Protein AF-A0A5S3WY75-F1 (afdb_monomer)

Organism: NCBI:txid43658

pLDDT: mean 92.16, std 7.73, range [56.94, 98.81]

Mean predicted aligned error: 4.55 Å

Secondary structure (DSSP, 8-state):
--HHHHHHHHHH-HHHHHHHHHHHHHHHHH---TTHHHHHHHHHHHHHHTT-HHHHHHHHHHHTSGGGHHHHTT-HHHHHHHHHHHHHHTT-HHHHHHHHHHHHHT--SHHHHHHHHHHHHHHHHHTT-HHHHHHHHHTS--TT--HHHHHHHHHHHHHHHHHTT-HHHHHHHHHHHHHHHHHTT-HHHHHHTHHHHHHHHHHTT-HHHHHHHGGGGGSSGGGS-HHHHHHHHHHHHHHHHTT-SS--HHHHHHHH--TTS-HHHHHHHHHHHGGGT-HHHHHHHHHHH--SPPPPTTTTTTT-TT-

Sequence (307 aa):
MPVEPLKSQAYNLPQQAIQIYLDNKESLQRQTCPDTALIYRYILMAAIRLQNWPMVEEVVQALQAERLASDVQGKELNIINNIGVAYRKAGQTDDALAHYRCALTYAETHDARALIKINIAIVHRNAGQPAVGFRLLEGIEEEYLPNVILAGLHVAKGNTALQIKRYDEAKYAYRKAREHYLAMKDDRNAQAVVPNMLVAALATNDLTAYDQLRPLSTLVPELLSDHGHHFIQWLDTFRSYSSAKKLTQAQQEKLLQTEVIGPDYLEFVALLSSRYGLNQDVIQRIVQKSRNPPLPGALAKHWCGSM

Solvent-accessible surface area (backbone atoms only — not comparable to full-atom values): 16758 Å² total; per-residue (Å²): 134,71,60,70,66,40,47,55,25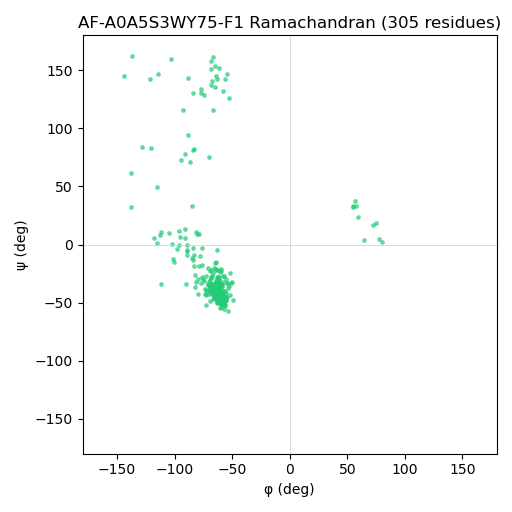,21,77,74,38,31,69,60,30,46,49,56,46,64,81,41,44,70,56,64,72,74,50,83,56,83,57,47,47,58,49,44,51,31,41,36,49,10,24,47,74,70,65,37,54,71,54,35,52,54,39,49,55,56,59,67,34,76,91,34,46,78,50,36,60,95,42,53,37,65,51,32,40,52,50,18,49,38,30,46,75,65,66,37,56,67,61,15,49,52,30,36,57,47,22,49,78,59,37,87,47,70,62,52,38,46,55,46,47,44,54,49,20,51,45,30,35,75,71,76,36,29,72,60,14,42,55,52,54,69,72,47,80,66,78,90,48,53,49,75,56,48,20,54,45,21,45,52,48,12,60,28,26,48,76,72,66,39,46,70,58,15,46,53,22,37,52,51,14,30,53,29,23,51,75,70,69,34,60,57,60,31,27,66,46,35,57,60,44,39,49,43,21,56,73,69,68,34,60,67,60,27,63,69,46,52,62,54,51,54,76,59,60,90,67,53,52,71,37,53,52,47,44,50,53,49,50,53,53,51,57,74,48,66,85,54,93,68,75,53,70,71,55,49,56,56,72,64,69,49,86,72,42,40,78,93,51,48,66,58,52,24,61,57,33,45,82,78,70,47,22,63,68,50,50,54,52,55,63,69,71,63,75,66,80,74,72,75,81,63,78,53,35,91,82,27,90,91,97

InterPro domains:
  IPR011990 Tetratricopeptide-like helical domain superfamily [G3DSA:1.25.40.10] (9-215)
  IPR011990 Tetratricopeptide-like helical domain superfamily [SSF48452] (76-186)
  IPR019734 Tetratricopeptide repeat [PS50005] (77-110)
  IPR019734 Tetratricopeptide repeat [SM00028] (77-110)
  IPR019734 Tetratricopeptide repeat [SM00028] (151-184)

Radius of gyration: 20.21 Å; Cα contacts (8 Å, |Δi|>4): 375; chains: 1; bounding box: 45×41×57 Å

Foldseek 3Di:
DDLVVLLCCLVAPLVVNLVVCVVCVVVLQPDDDLCSLVSLLSNLSSCLVVLVQVSVLVSLVSCLDPVCPVSCVLVLLSNLLSVLSSCLSLVNLVLSLLSLVLSCVSQPDLLSNLQSLLSNLVSCQSVVNLVVSLVSLVPRDPPPHQLVSLLSSLLSNLVSCVSVVVLVSNLVSLVRSLVSCVVVVNLLVNLLSLLSNLLSCLLVVNLVSNVVSLCSNCVPVVSDDQLSVVSSVLSVLLSVCSPPQEDDPVSLVVLLPCPSHDLVCLVSSLSNCVSHPCNVSSVVVSVVVSPDDRRDHPSPCSSNVVD

Nearest PDB structures (foldseek):
  3q15-assembly1_A-2  TM=6.559E-01  e=4.216E-03  Bacillus subtilis
  4wne-assembly1_A  TM=5.755E-01  e=2.533E-03  Homo sapiens
  5a7d-assembly2_E  TM=5.260E-01  e=6.446E-03  Drosophila melanogaster
  3sf4-assembly2_B  TM=4.420E-01  e=8.677E-03  Homo sapiens
  4jhr-assembly1_B  TM=5.568E-01  e=1.109E-01  Mus musculus

Structure (mmCIF, N/CA/C/O backbone):
data_AF-A0A5S3WY75-F1
#
_entry.id   AF-A0A5S3WY75-F1
#
loop_
_atom_site.group_PDB
_atom_site.id
_atom_site.type_symbol
_atom_site.label_atom_id
_atom_site.label_alt_id
_atom_site.label_comp_id
_atom_site.label_asym_id
_atom_site.label_entity_id
_atom_site.label_seq_id
_atom_site.pdbx_PDB_ins_code
_atom_site.Cartn_x
_atom_site.Cartn_y
_atom_site.Cartn_z
_atom_site.occupancy
_atom_site.B_iso_or_equiv
_atom_site.auth_seq_id
_atom_site.auth_comp_id
_atom_site.auth_asym_id
_atom_site.auth_atom_id
_atom_site.pdbx_PDB_model_num
ATOM 1 N N . MET A 1 1 ? 25.606 7.287 -13.716 1.00 68.25 1 MET A N 1
ATOM 2 C CA . MET A 1 1 ? 25.069 7.296 -12.335 1.00 68.25 1 MET A CA 1
ATOM 3 C C . MET A 1 1 ? 25.048 5.872 -11.791 1.00 68.25 1 MET A C 1
ATOM 5 O O . MET A 1 1 ? 24.673 4.993 -12.558 1.00 68.25 1 MET A O 1
ATOM 9 N N . PRO A 1 2 ? 25.436 5.614 -10.529 1.00 74.81 2 PRO A N 1
ATOM 10 C CA . PRO A 1 2 ? 25.382 4.267 -9.962 1.00 74.81 2 PRO A CA 1
ATOM 11 C C . PRO A 1 2 ? 23.935 3.864 -9.628 1.00 74.81 2 PRO A C 1
ATOM 13 O O . PRO A 1 2 ? 23.211 4.594 -8.952 1.00 74.81 2 PRO A O 1
ATOM 16 N N . VAL A 1 3 ? 23.519 2.689 -10.102 1.00 80.31 3 VAL A N 1
ATOM 17 C CA . VAL A 1 3 ? 22.133 2.192 -10.027 1.00 80.31 3 VAL A CA 1
ATOM 18 C C . VAL A 1 3 ? 21.721 1.776 -8.613 1.00 80.31 3 VAL A C 1
ATOM 20 O O . VAL A 1 3 ? 20.625 2.108 -8.166 1.00 80.31 3 VAL A O 1
ATOM 23 N N . GLU A 1 4 ? 22.588 1.066 -7.890 1.00 80.94 4 GLU A N 1
ATOM 24 C CA . GLU A 1 4 ? 22.257 0.519 -6.564 1.00 80.94 4 GLU A CA 1
ATOM 25 C C . GLU A 1 4 ? 22.014 1.595 -5.484 1.00 80.94 4 GLU A C 1
ATOM 27 O O . GLU A 1 4 ? 21.013 1.500 -4.767 1.00 80.94 4 GLU A O 1
ATOM 32 N N . PRO A 1 5 ? 22.817 2.675 -5.383 1.00 83.25 5 PRO A N 1
ATOM 33 C CA . PRO A 1 5 ? 22.491 3.793 -4.497 1.00 83.25 5 PRO A CA 1
ATOM 34 C C . PRO A 1 5 ? 21.142 4.436 -4.843 1.00 83.25 5 PRO A C 1
ATOM 36 O O . PRO A 1 5 ? 20.328 4.682 -3.950 1.00 83.25 5 PRO A O 1
ATOM 39 N N . LEU A 1 6 ? 20.866 4.626 -6.140 1.00 85.50 6 LEU A N 1
ATOM 40 C CA . LEU A 1 6 ? 19.625 5.238 -6.607 1.00 85.50 6 LEU A CA 1
ATOM 41 C C . LEU A 1 6 ? 18.400 4.379 -6.289 1.00 85.50 6 LEU A C 1
ATOM 43 O O . LEU A 1 6 ? 17.369 4.909 -5.882 1.00 85.50 6 LEU A O 1
ATOM 47 N N . LYS A 1 7 ? 18.512 3.055 -6.429 1.00 85.69 7 LYS A N 1
ATOM 48 C CA . LYS A 1 7 ? 17.478 2.103 -6.012 1.00 85.69 7 LYS A CA 1
ATOM 49 C C . LYS A 1 7 ? 17.109 2.342 -4.555 1.00 85.69 7 LYS A C 1
ATOM 51 O O . LYS A 1 7 ? 15.952 2.634 -4.269 1.00 85.69 7 LYS A O 1
ATOM 56 N N . SER A 1 8 ? 18.085 2.277 -3.645 1.00 82.44 8 SER A N 1
ATOM 57 C CA . SER A 1 8 ? 17.852 2.498 -2.211 1.00 82.44 8 SER A CA 1
ATOM 58 C C . SER A 1 8 ? 17.199 3.860 -1.943 1.00 82.44 8 SER A C 1
ATOM 60 O O . SER A 1 8 ? 16.197 3.945 -1.230 1.00 82.44 8 SER A O 1
ATOM 62 N N . GLN A 1 9 ? 17.689 4.923 -2.584 1.00 84.38 9 GLN A N 1
ATOM 63 C CA . GLN A 1 9 ? 17.120 6.265 -2.451 1.00 84.38 9 GLN A CA 1
ATOM 64 C C . GLN A 1 9 ? 15.685 6.349 -2.979 1.00 84.38 9 GLN A C 1
ATOM 66 O O . GLN A 1 9 ? 14.836 6.937 -2.322 1.00 84.38 9 GLN A O 1
ATOM 71 N N . ALA A 1 10 ? 15.347 5.707 -4.094 1.00 82.25 10 ALA A N 1
ATOM 72 C CA . ALA A 1 10 ? 13.979 5.708 -4.606 1.00 82.25 10 ALA A CA 1
ATOM 73 C C . ALA A 1 10 ? 12.974 5.053 -3.637 1.00 82.25 10 ALA A C 1
ATOM 75 O O . ALA A 1 10 ? 11.806 5.448 -3.595 1.00 82.25 10 ALA A O 1
ATOM 76 N N . TYR A 1 11 ? 13.407 4.076 -2.830 1.00 77.94 11 TYR A N 1
ATOM 77 C CA . TYR A 1 11 ? 12.569 3.470 -1.787 1.00 77.94 11 TYR A CA 1
ATOM 78 C C . TYR A 1 11 ? 12.518 4.288 -0.493 1.00 77.94 11 TYR A C 1
ATOM 80 O O . TYR A 1 11 ? 11.478 4.320 0.172 1.00 77.94 11 TYR A O 1
ATOM 88 N N . ASN A 1 12 ? 13.632 4.919 -0.121 1.00 78.44 12 ASN A N 1
ATOM 89 C CA . ASN A 1 12 ? 13.839 5.430 1.234 1.00 78.44 12 ASN A CA 1
ATOM 90 C C . ASN A 1 12 ? 13.868 6.962 1.313 1.00 78.44 12 ASN A C 1
ATOM 92 O O . ASN A 1 12 ? 13.399 7.523 2.297 1.00 78.44 12 ASN A O 1
ATOM 96 N N . LEU A 1 13 ? 14.387 7.621 0.279 1.00 85.56 13 LEU A N 1
ATOM 97 C CA . LEU A 1 13 ? 14.679 9.054 0.197 1.00 85.56 13 LEU A CA 1
ATOM 98 C C . LEU A 1 13 ? 14.252 9.603 -1.185 1.00 85.56 13 LEU A C 1
ATOM 100 O O . LEU A 1 13 ? 15.097 10.058 -1.963 1.00 85.56 13 LEU A O 1
ATOM 104 N N . PRO A 1 14 ? 12.953 9.538 -1.538 1.00 88.94 14 PRO A N 1
ATOM 105 C CA . PRO A 1 14 ? 12.492 9.804 -2.901 1.00 88.94 14 PRO A CA 1
ATOM 106 C C . PRO A 1 14 ? 12.795 11.231 -3.389 1.00 88.94 14 PRO A C 1
ATOM 108 O O . PRO A 1 14 ? 13.047 11.417 -4.576 1.00 88.94 14 PRO A O 1
ATOM 111 N N . GLN A 1 15 ? 12.856 12.229 -2.500 1.00 89.94 15 GLN A N 1
ATOM 112 C CA . GLN A 1 15 ? 13.284 13.589 -2.856 1.00 89.94 15 GLN A CA 1
ATOM 113 C C . GLN A 1 15 ? 14.734 13.618 -3.356 1.00 89.94 15 GLN A C 1
ATOM 115 O O . GLN A 1 15 ? 15.022 14.261 -4.361 1.00 89.94 15 GLN A O 1
ATOM 120 N N . GLN A 1 16 ? 15.637 12.889 -2.693 1.00 90.69 16 GLN A N 1
ATOM 121 C CA . GLN A 1 16 ? 17.043 12.821 -3.097 1.00 90.69 16 GLN A CA 1
ATOM 122 C C . GLN A 1 16 ? 17.200 12.094 -4.433 1.00 90.69 16 GLN A C 1
ATOM 124 O O . GLN A 1 16 ? 17.965 12.540 -5.281 1.00 90.69 16 GLN A O 1
ATOM 129 N N . ALA A 1 17 ? 16.440 11.015 -4.649 1.00 91.62 17 ALA A N 1
ATOM 130 C CA . ALA A 1 17 ? 16.439 10.306 -5.927 1.00 91.62 17 ALA A CA 1
ATOM 131 C C . ALA A 1 17 ? 16.015 11.224 -7.088 1.00 91.62 17 ALA A C 1
ATOM 133 O O . ALA A 1 17 ? 16.657 11.218 -8.136 1.00 91.62 17 ALA A O 1
ATOM 134 N N . ILE A 1 18 ? 14.978 12.051 -6.892 1.00 92.75 18 ILE A N 1
ATOM 135 C CA . ILE A 1 18 ? 14.560 13.040 -7.896 1.00 92.75 18 ILE A CA 1
ATOM 136 C C . ILE A 1 18 ? 15.623 14.120 -8.093 1.00 92.75 18 ILE A C 1
ATOM 138 O O . ILE A 1 18 ? 15.901 14.470 -9.236 1.00 92.75 18 ILE A O 1
ATOM 142 N N . GLN A 1 19 ? 16.242 14.630 -7.026 1.00 92.25 19 GLN A N 1
ATOM 143 C CA . GLN A 1 19 ? 17.288 15.645 -7.170 1.00 92.25 19 GLN A CA 1
ATOM 144 C C . GLN A 1 19 ? 18.459 15.123 -8.010 1.00 92.25 19 GLN A C 1
ATOM 146 O O . GLN A 1 19 ? 18.874 15.771 -8.963 1.00 92.25 19 GLN A O 1
ATOM 151 N N . ILE A 1 20 ? 18.907 13.896 -7.734 1.00 89.62 20 ILE A N 1
ATOM 152 C CA . ILE A 1 20 ? 19.961 13.236 -8.508 1.00 89.62 20 ILE A CA 1
ATOM 153 C C . ILE A 1 20 ? 19.569 13.107 -9.988 1.00 89.62 20 ILE A C 1
ATOM 155 O O . ILE A 1 20 ? 20.414 13.293 -10.864 1.00 89.62 20 ILE A O 1
ATOM 159 N N . TYR A 1 21 ? 18.305 12.796 -10.288 1.00 90.56 21 TYR A N 1
ATOM 160 C CA . TYR A 1 21 ? 17.816 12.788 -11.667 1.00 90.56 21 TYR A CA 1
ATOM 161 C C . TYR A 1 21 ? 17.921 14.163 -12.326 1.00 90.56 21 TYR A C 1
ATOM 163 O O . TYR A 1 21 ? 18.446 14.257 -13.433 1.00 90.56 21 TYR A O 1
ATOM 171 N N . LEU A 1 22 ? 17.459 15.218 -11.649 1.00 92.19 22 LEU A N 1
ATOM 172 C CA . LEU A 1 22 ? 17.497 16.585 -12.170 1.00 92.19 22 LEU A CA 1
ATOM 173 C C . LEU A 1 22 ? 18.931 17.031 -12.476 1.00 92.19 22 LEU A C 1
ATOM 175 O O . LEU A 1 22 ? 19.177 17.557 -13.560 1.00 92.19 22 LEU A O 1
ATOM 179 N N . ASP A 1 23 ? 19.877 16.722 -11.589 1.00 91.44 23 ASP A N 1
ATOM 180 C CA . ASP A 1 23 ? 21.296 17.063 -11.748 1.00 91.44 23 ASP A CA 1
ATOM 181 C C . ASP A 1 23 ? 21.951 16.360 -12.957 1.00 91.44 23 ASP A C 1
ATOM 183 O O . ASP A 1 23 ? 22.968 16.818 -13.474 1.00 91.44 23 ASP A O 1
ATOM 187 N N . ASN A 1 24 ? 21.377 15.246 -13.429 1.00 89.62 24 ASN A N 1
ATOM 188 C CA . ASN A 1 24 ? 21.930 14.414 -14.505 1.00 89.62 24 ASN A CA 1
ATOM 189 C C . ASN A 1 24 ? 21.023 14.330 -15.749 1.00 89.62 24 ASN A C 1
ATOM 191 O O . ASN A 1 24 ? 21.319 13.576 -16.684 1.00 89.62 24 ASN A O 1
ATOM 195 N N . LYS A 1 25 ? 19.922 15.091 -15.786 1.00 89.12 25 LYS A N 1
ATOM 196 C CA . LYS A 1 25 ? 18.843 14.949 -16.776 1.00 89.12 25 LYS A CA 1
ATOM 197 C C . LYS A 1 25 ? 19.333 15.074 -18.217 1.00 89.12 25 LYS A C 1
ATOM 199 O O . LYS A 1 25 ? 19.027 14.215 -19.040 1.00 89.12 25 LYS A O 1
ATOM 204 N N . GLU A 1 26 ? 20.134 16.095 -18.522 1.00 87.81 26 GLU A N 1
ATOM 205 C CA . GLU A 1 26 ? 20.652 16.305 -19.883 1.00 87.81 26 GLU A CA 1
ATOM 206 C C . GLU A 1 26 ? 21.525 15.140 -20.365 1.00 87.81 26 GLU A C 1
ATOM 208 O O . GLU A 1 26 ? 21.448 14.736 -21.525 1.00 87.81 26 GLU A O 1
ATOM 213 N N . SER A 1 27 ? 22.343 14.572 -19.473 1.00 86.56 27 SER A N 1
ATOM 214 C CA . SER A 1 27 ? 23.206 13.435 -19.801 1.00 86.56 27 SER A CA 1
ATOM 215 C C . SER A 1 27 ? 22.374 12.189 -20.113 1.00 86.56 27 SER A C 1
ATOM 217 O O . SER A 1 27 ? 22.574 11.578 -21.163 1.00 86.56 27 SER A O 1
ATOM 219 N N . LEU A 1 28 ? 21.378 11.881 -19.271 1.00 85.81 28 LEU A N 1
ATOM 220 C CA . LEU A 1 28 ? 20.447 10.762 -19.473 1.00 85.81 28 LEU A CA 1
ATOM 221 C C . LEU A 1 28 ? 19.602 10.911 -20.748 1.00 85.81 28 LEU A C 1
ATOM 223 O O . LEU A 1 28 ? 19.176 9.917 -21.339 1.00 85.81 28 LEU A O 1
ATOM 227 N N . GLN A 1 29 ? 19.349 12.145 -21.190 1.00 83.88 29 GLN A N 1
ATOM 228 C CA . GLN A 1 29 ? 18.639 12.429 -22.438 1.00 83.88 29 GLN A CA 1
ATOM 229 C C . GLN A 1 29 ? 19.511 12.243 -23.686 1.00 83.88 29 GLN A C 1
ATOM 231 O O . GLN A 1 29 ? 18.999 11.824 -24.721 1.00 83.88 29 GLN A O 1
ATOM 236 N N . ARG A 1 30 ? 20.816 12.528 -23.602 1.00 82.19 30 ARG A N 1
ATOM 237 C CA . ARG A 1 30 ? 21.737 12.462 -24.752 1.00 82.19 30 ARG A CA 1
ATOM 238 C C . ARG A 1 30 ? 22.390 11.097 -24.937 1.00 82.19 30 ARG A C 1
ATOM 240 O O . ARG A 1 30 ? 22.652 10.707 -26.068 1.00 82.19 30 ARG A O 1
ATOM 247 N N . GLN A 1 31 ? 22.678 10.389 -23.850 1.00 75.38 31 GLN A N 1
ATOM 248 C CA . GLN A 1 31 ? 23.406 9.122 -23.868 1.00 75.38 31 GLN A CA 1
ATOM 249 C C . GLN A 1 31 ? 22.554 8.025 -23.236 1.00 75.38 31 GLN A C 1
ATOM 251 O O . GLN A 1 31 ? 21.833 8.270 -22.269 1.00 75.38 31 GLN A O 1
ATOM 256 N N . THR A 1 32 ? 22.626 6.819 -23.793 1.00 75.38 32 THR A N 1
ATOM 257 C CA . THR A 1 32 ? 22.019 5.622 -23.210 1.00 75.38 32 THR A CA 1
ATOM 258 C C . THR A 1 32 ? 23.113 4.642 -22.807 1.00 75.38 32 THR A C 1
ATOM 260 O O . THR A 1 32 ? 24.178 4.552 -23.418 1.00 75.38 32 THR A O 1
ATOM 263 N N . CYS A 1 33 ? 22.846 3.926 -21.729 1.00 78.31 33 CYS A N 1
ATOM 264 C CA . CYS A 1 33 ? 23.587 2.760 -21.276 1.00 78.31 33 CYS A CA 1
ATOM 265 C C . CYS A 1 33 ? 22.575 1.689 -20.838 1.00 78.31 33 CYS A C 1
ATOM 267 O O . CYS A 1 33 ? 21.439 2.061 -20.524 1.00 78.31 33 CYS A O 1
ATOM 269 N N . PRO A 1 34 ? 22.978 0.410 -20.715 1.00 77.31 34 PRO A N 1
ATOM 270 C CA . PRO A 1 34 ? 22.069 -0.697 -20.375 1.00 77.31 34 PRO A CA 1
ATOM 271 C C . PRO A 1 34 ? 21.200 -0.476 -19.118 1.00 77.31 34 PRO A C 1
ATOM 273 O O . PRO A 1 34 ? 20.114 -1.044 -18.977 1.00 77.31 34 PRO A O 1
ATOM 276 N N . ASP A 1 35 ? 21.661 0.385 -18.209 1.00 85.38 35 ASP A N 1
ATOM 277 C CA . ASP A 1 35 ? 20.998 0.714 -16.947 1.00 85.38 35 ASP A CA 1
ATOM 278 C C . ASP A 1 35 ? 20.012 1.891 -17.036 1.00 85.38 35 ASP A C 1
ATOM 280 O O . ASP A 1 35 ? 19.310 2.196 -16.070 1.00 85.38 35 ASP A O 1
ATOM 284 N N . THR A 1 36 ? 19.929 2.578 -18.176 1.00 89.38 36 THR A N 1
ATOM 285 C CA . THR A 1 36 ? 19.194 3.850 -18.304 1.00 89.38 36 THR A CA 1
ATOM 286 C C . THR A 1 36 ? 17.696 3.669 -18.062 1.00 89.38 36 THR A C 1
ATOM 288 O O . THR A 1 36 ? 17.094 4.425 -17.296 1.00 89.38 36 THR A O 1
ATOM 291 N N . ALA A 1 37 ? 17.092 2.617 -18.620 1.00 91.38 37 ALA A N 1
ATOM 292 C CA . ALA A 1 37 ? 15.694 2.271 -18.351 1.00 91.38 37 ALA A CA 1
ATOM 293 C C . ALA A 1 37 ? 15.445 1.946 -16.864 1.00 91.38 37 ALA A C 1
ATOM 295 O O . ALA A 1 37 ? 14.392 2.271 -16.310 1.00 91.38 37 ALA A O 1
ATOM 296 N N . LEU A 1 38 ? 16.426 1.340 -16.185 1.00 91.12 38 LEU A N 1
ATOM 297 C CA . LEU A 1 38 ? 16.323 1.009 -14.766 1.00 91.12 38 LEU A CA 1
ATOM 298 C C . LEU A 1 38 ? 16.416 2.262 -13.882 1.00 91.12 38 LEU A C 1
ATOM 300 O O . LEU A 1 38 ? 15.641 2.394 -12.934 1.00 91.12 38 LEU A O 1
ATOM 304 N N . ILE A 1 39 ? 17.292 3.209 -14.234 1.00 92.25 39 ILE A N 1
ATOM 305 C CA . ILE A 1 39 ? 17.366 4.536 -13.608 1.00 92.25 39 ILE A CA 1
ATOM 306 C C . ILE A 1 39 ? 16.010 5.231 -13.719 1.00 92.25 39 ILE A C 1
ATOM 308 O O . ILE A 1 39 ? 15.421 5.567 -12.692 1.00 92.25 39 ILE A O 1
ATOM 312 N N . TYR A 1 40 ? 15.466 5.370 -14.934 1.00 94.94 40 TYR A N 1
ATOM 313 C CA . TYR A 1 40 ? 14.150 5.979 -15.139 1.00 94.94 40 TYR A CA 1
ATOM 314 C C . TYR A 1 40 ? 13.056 5.269 -14.339 1.00 94.94 40 TYR A C 1
ATOM 316 O O . TYR A 1 40 ? 12.232 5.927 -13.710 1.00 94.94 40 TYR A O 1
ATOM 324 N N . ARG A 1 41 ? 13.077 3.934 -14.252 1.00 95.06 41 ARG A N 1
ATOM 325 C CA . ARG A 1 41 ? 12.129 3.196 -13.410 1.00 95.06 41 ARG A CA 1
ATOM 326 C C . ARG A 1 41 ? 12.237 3.573 -11.925 1.00 95.06 41 ARG A C 1
ATOM 328 O O . ARG A 1 41 ? 11.204 3.690 -11.267 1.00 95.06 41 ARG A O 1
ATOM 335 N N . TYR A 1 42 ? 13.437 3.766 -11.377 1.00 94.94 42 TYR A N 1
ATOM 336 C CA . TYR A 1 42 ? 13.596 4.207 -9.985 1.00 94.94 42 TYR A CA 1
ATOM 337 C C . TYR A 1 42 ? 13.132 5.647 -9.769 1.00 94.94 42 TYR A C 1
ATOM 339 O O . TYR A 1 42 ? 12.485 5.929 -8.759 1.00 94.94 42 TYR A O 1
ATOM 347 N N . ILE A 1 43 ? 13.362 6.536 -10.736 1.00 95.94 43 ILE A N 1
ATOM 348 C CA . ILE A 1 43 ? 12.823 7.900 -10.683 1.00 95.94 43 ILE A CA 1
ATOM 349 C C . ILE A 1 43 ? 11.299 7.887 -10.760 1.00 95.94 43 ILE A C 1
ATOM 351 O O . ILE A 1 43 ? 10.654 8.579 -9.977 1.00 95.94 43 ILE A O 1
ATOM 355 N N . LEU A 1 44 ? 10.710 7.037 -11.606 1.00 96.81 44 LEU A N 1
ATOM 356 C CA . LEU A 1 44 ? 9.264 6.829 -11.665 1.00 96.81 44 LEU A CA 1
ATOM 357 C C . LEU A 1 44 ? 8.718 6.420 -10.289 1.00 96.81 44 LEU A C 1
ATOM 359 O O . LEU A 1 44 ? 7.753 7.004 -9.806 1.00 96.81 44 LEU A O 1
ATOM 363 N N . MET A 1 45 ? 9.365 5.469 -9.609 1.00 95.31 45 MET A N 1
ATOM 364 C CA . MET A 1 45 ? 8.971 5.061 -8.255 1.00 95.31 45 MET A CA 1
ATOM 365 C C . MET A 1 45 ? 9.064 6.208 -7.241 1.00 95.31 45 MET A C 1
ATOM 367 O O . MET A 1 45 ? 8.155 6.376 -6.424 1.00 95.31 45 MET A O 1
ATOM 371 N N . ALA A 1 46 ? 10.136 7.000 -7.290 1.00 94.75 46 ALA A N 1
ATOM 372 C CA . ALA A 1 46 ? 10.311 8.156 -6.418 1.00 94.75 46 ALA A CA 1
ATOM 373 C C . ALA A 1 46 ? 9.243 9.235 -6.680 1.00 94.75 46 ALA A C 1
ATOM 375 O O . ALA A 1 46 ? 8.603 9.709 -5.741 1.00 94.75 46 ALA A O 1
ATOM 376 N N . ALA A 1 47 ? 8.979 9.555 -7.950 1.00 95.25 47 ALA A N 1
ATOM 377 C CA . ALA A 1 47 ? 7.951 10.502 -8.373 1.00 95.25 47 ALA A CA 1
ATOM 378 C C . ALA A 1 47 ? 6.551 10.073 -7.914 1.00 95.25 47 ALA A C 1
ATOM 380 O O . ALA A 1 47 ? 5.815 10.883 -7.355 1.00 95.25 47 ALA A O 1
ATOM 381 N N . ILE A 1 48 ? 6.216 8.785 -8.047 1.00 93.88 48 ILE A N 1
ATOM 382 C CA . ILE A 1 48 ? 4.956 8.208 -7.557 1.00 93.88 48 ILE A CA 1
ATOM 383 C C . ILE A 1 48 ? 4.816 8.364 -6.038 1.00 93.88 48 ILE A C 1
ATOM 385 O O . ILE A 1 48 ? 3.738 8.705 -5.549 1.00 93.88 48 ILE A O 1
ATOM 389 N N . ARG A 1 49 ? 5.888 8.117 -5.272 1.00 88.62 49 ARG A N 1
ATOM 390 C CA . ARG A 1 49 ? 5.876 8.274 -3.805 1.00 88.62 49 ARG A CA 1
ATOM 391 C C . ARG A 1 49 ? 5.613 9.715 -3.384 1.00 88.62 49 ARG A C 1
ATOM 393 O O . ARG A 1 49 ? 4.906 9.924 -2.404 1.00 88.62 49 ARG A O 1
ATOM 400 N N . LEU A 1 50 ? 6.154 10.676 -4.128 1.00 88.31 50 LEU A N 1
ATOM 401 C CA . LEU A 1 50 ? 5.930 12.104 -3.899 1.00 88.31 50 LEU A CA 1
ATOM 402 C C . LEU A 1 50 ? 4.653 12.640 -4.546 1.00 88.31 50 LEU A C 1
ATOM 404 O O . LEU A 1 50 ? 4.352 13.817 -4.382 1.00 88.31 50 LEU A O 1
ATOM 408 N N . GLN A 1 51 ? 3.919 11.803 -5.283 1.00 90.19 51 GLN A N 1
ATOM 409 C CA . GLN A 1 51 ? 2.767 12.217 -6.081 1.00 90.19 51 GLN A CA 1
ATOM 410 C C . GLN A 1 51 ? 3.090 13.352 -7.069 1.00 90.19 51 GLN A C 1
ATOM 412 O O . GLN A 1 51 ? 2.259 14.213 -7.353 1.00 90.19 51 GLN A O 1
ATOM 417 N N . ASN A 1 52 ? 4.319 13.360 -7.594 1.00 91.94 52 ASN A N 1
ATOM 418 C CA . ASN A 1 52 ? 4.763 14.319 -8.596 1.00 91.94 52 ASN A CA 1
ATOM 419 C C . ASN A 1 52 ? 4.333 13.835 -9.989 1.00 91.94 52 ASN A C 1
ATOM 421 O O . ASN A 1 52 ? 5.106 13.203 -10.708 1.00 91.94 52 ASN A O 1
ATOM 425 N N . TRP A 1 53 ? 3.073 14.094 -10.341 1.00 92.88 53 TRP A N 1
ATOM 426 C CA . TRP A 1 53 ? 2.462 13.644 -11.596 1.00 92.88 53 TRP A CA 1
ATOM 427 C C . TRP A 1 53 ? 3.132 14.183 -12.866 1.00 92.88 53 TRP A C 1
ATOM 429 O O . TRP A 1 53 ? 3.360 13.374 -13.764 1.00 92.88 53 TRP A O 1
ATOM 439 N N . PRO A 1 54 ? 3.562 15.460 -12.938 1.00 93.31 54 PRO A N 1
ATOM 440 C CA . PRO A 1 54 ? 4.354 15.934 -14.074 1.00 93.31 54 PRO A CA 1
ATOM 441 C C . PRO A 1 54 ? 5.657 15.145 -14.267 1.00 93.31 54 PRO A C 1
ATOM 443 O O . PRO A 1 54 ? 6.013 14.797 -15.387 1.00 93.31 54 PRO A O 1
ATOM 446 N N . MET A 1 55 ? 6.349 14.798 -13.175 1.00 94.62 55 MET A N 1
ATOM 447 C CA . MET A 1 55 ? 7.559 13.971 -13.247 1.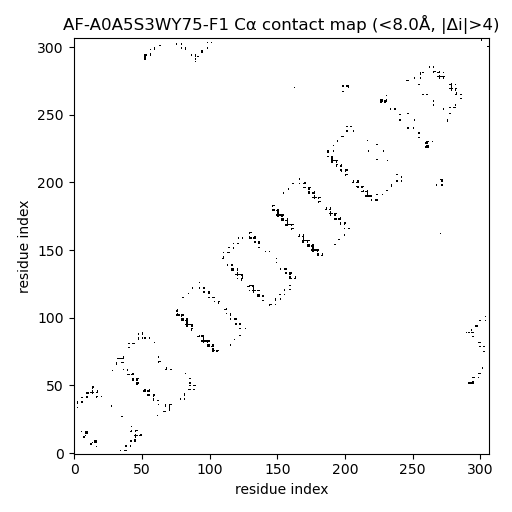00 94.62 55 MET A CA 1
ATOM 448 C C . MET A 1 55 ? 7.250 12.526 -13.658 1.00 94.62 55 MET A C 1
ATOM 450 O O . MET A 1 5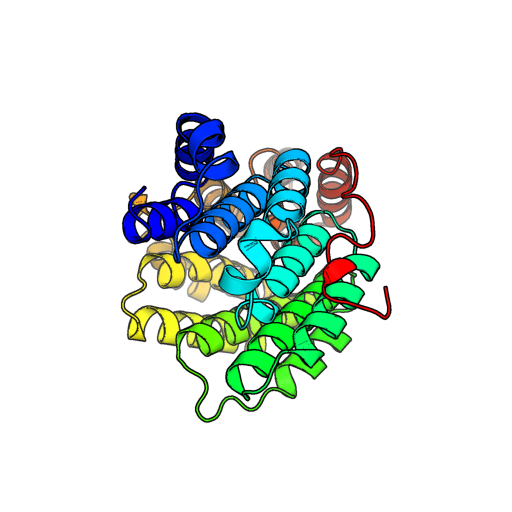5 ? 8.026 11.921 -14.392 1.00 94.62 55 MET A O 1
ATOM 454 N N . VAL A 1 56 ? 6.124 11.961 -13.205 1.00 96.50 56 VAL A N 1
ATOM 455 C CA . VAL A 1 56 ? 5.659 10.642 -13.669 1.00 96.50 56 VAL A CA 1
ATOM 456 C C . VAL A 1 56 ? 5.471 10.654 -15.184 1.00 96.50 56 VAL A C 1
ATOM 458 O O . VAL A 1 56 ? 5.999 9.774 -15.858 1.00 96.50 56 VAL A O 1
ATOM 461 N N . GLU A 1 57 ? 4.764 11.650 -15.715 1.00 95.88 57 GLU A N 1
ATOM 462 C CA . GLU A 1 57 ? 4.545 11.793 -17.154 1.00 95.88 57 GLU A CA 1
ATOM 463 C C . GLU A 1 57 ? 5.868 11.944 -17.917 1.00 95.88 57 GLU A C 1
ATOM 465 O O . GLU A 1 57 ? 6.119 11.185 -18.852 1.00 95.88 57 GLU A O 1
ATOM 470 N N . GLU A 1 58 ? 6.744 12.852 -17.478 1.00 94.94 58 GLU A N 1
ATOM 471 C CA . GLU A 1 58 ? 8.051 13.087 -18.104 1.00 94.94 58 GLU A CA 1
ATOM 472 C C . GLU A 1 58 ? 8.887 11.799 -18.186 1.00 94.94 58 GLU A C 1
ATOM 474 O O . GLU A 1 58 ? 9.442 11.461 -19.233 1.00 94.94 58 GLU A O 1
ATOM 479 N N . VAL A 1 59 ? 8.969 11.054 -17.082 1.00 95.88 59 VAL A N 1
ATOM 480 C CA . VAL A 1 59 ? 9.765 9.824 -17.008 1.00 95.88 59 VAL A CA 1
ATOM 481 C C . VAL A 1 59 ? 9.159 8.709 -17.859 1.00 95.88 59 VAL A C 1
ATOM 483 O O . VAL A 1 59 ? 9.900 7.950 -18.485 1.00 95.88 59 VAL A O 1
ATOM 486 N N . VAL A 1 60 ? 7.829 8.601 -17.916 1.00 96.94 60 VAL A N 1
ATOM 487 C CA . VAL A 1 60 ? 7.162 7.621 -18.784 1.00 96.94 60 VAL A CA 1
ATOM 488 C C . VAL A 1 60 ? 7.401 7.948 -20.256 1.00 96.94 60 VAL A C 1
ATOM 490 O O . VAL A 1 60 ? 7.740 7.044 -21.017 1.00 96.94 60 VAL A O 1
ATOM 493 N N . GLN A 1 61 ? 7.310 9.220 -20.652 1.00 95.00 61 GLN A N 1
ATOM 494 C CA . GLN A 1 61 ? 7.645 9.647 -22.013 1.00 95.00 61 GLN A CA 1
ATOM 495 C C . GLN A 1 61 ? 9.104 9.324 -22.356 1.00 95.00 61 GLN A C 1
ATOM 497 O O . GLN A 1 61 ? 9.389 8.825 -23.443 1.00 95.00 61 GLN A O 1
ATOM 502 N N . ALA A 1 62 ? 10.032 9.537 -21.416 1.00 94.25 62 ALA A N 1
ATOM 503 C CA . ALA A 1 62 ? 11.431 9.177 -21.614 1.00 94.25 62 ALA A CA 1
ATOM 504 C C . ALA A 1 62 ? 11.607 7.668 -21.849 1.00 94.25 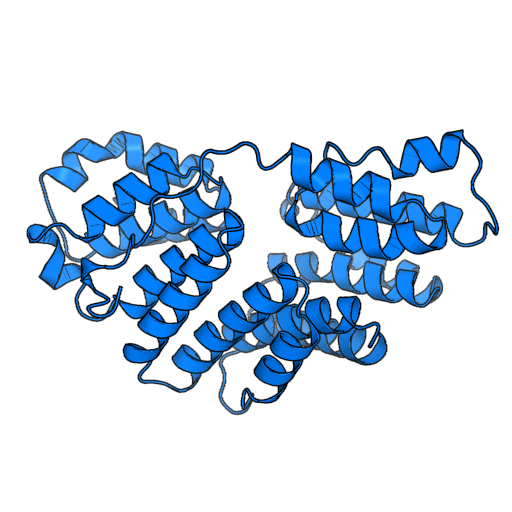62 ALA A C 1
ATOM 506 O O . ALA A 1 62 ? 12.310 7.289 -22.783 1.00 94.25 62 ALA A O 1
ATOM 507 N N . LEU A 1 63 ? 10.934 6.820 -21.060 1.00 94.94 63 LEU A N 1
ATOM 508 C CA . LEU A 1 63 ? 10.942 5.357 -21.210 1.00 94.94 63 LEU A CA 1
ATOM 509 C C . LEU A 1 63 ? 10.353 4.868 -22.545 1.00 94.94 63 LEU A C 1
ATOM 511 O O . LEU A 1 63 ? 10.662 3.757 -22.958 1.00 94.94 63 LEU A O 1
ATOM 515 N N . GLN A 1 64 ? 9.529 5.671 -23.219 1.00 94.25 64 GLN A N 1
ATOM 516 C CA . GLN A 1 64 ? 8.935 5.345 -24.523 1.00 94.25 64 GLN A CA 1
ATOM 517 C C . GLN A 1 64 ? 9.793 5.779 -25.717 1.00 94.25 64 GLN A C 1
ATOM 519 O O . GLN A 1 64 ? 9.434 5.506 -26.861 1.00 94.25 64 GLN A O 1
ATOM 524 N N . ALA A 1 65 ? 10.911 6.469 -25.482 1.00 92.62 65 ALA A N 1
ATOM 525 C CA . ALA A 1 65 ? 11.785 6.908 -26.560 1.00 92.62 65 ALA A CA 1
ATOM 526 C C . ALA A 1 65 ? 12.410 5.704 -27.284 1.00 92.62 65 ALA A C 1
ATOM 528 O O . ALA A 1 65 ? 12.955 4.808 -26.641 1.00 92.62 65 ALA A O 1
ATOM 529 N N . GLU A 1 66 ? 12.428 5.728 -28.621 1.00 91.06 66 GLU A N 1
ATOM 530 C CA . GLU A 1 66 ? 12.963 4.636 -29.458 1.00 91.06 66 GLU A CA 1
ATOM 531 C C . GLU A 1 66 ? 14.393 4.231 -29.071 1.00 91.06 66 GLU A C 1
ATOM 533 O O . GLU A 1 66 ? 14.730 3.050 -29.048 1.00 91.06 66 GLU A O 1
ATOM 538 N N . ARG A 1 67 ? 15.221 5.204 -28.668 1.00 90.44 67 ARG A N 1
ATOM 539 C CA . ARG A 1 67 ? 16.597 4.970 -28.194 1.00 90.44 67 ARG A CA 1
ATOM 540 C C . ARG A 1 67 ? 16.693 4.058 -26.962 1.00 90.44 67 ARG A C 1
ATOM 542 O O . ARG A 1 67 ? 17.764 3.521 -26.710 1.00 90.44 67 ARG A O 1
ATOM 549 N N . LEU A 1 68 ? 15.615 3.920 -26.183 1.00 91.62 68 LEU A N 1
ATOM 550 C CA . LEU A 1 68 ? 15.527 3.043 -25.011 1.00 91.62 68 LEU A CA 1
ATOM 551 C C . LEU A 1 68 ? 14.763 1.746 -25.289 1.00 91.62 68 LEU A C 1
ATOM 553 O O . LEU A 1 68 ? 14.637 0.935 -24.376 1.00 91.62 68 LEU A O 1
ATOM 557 N N . ALA A 1 69 ? 14.275 1.509 -26.511 1.00 91.31 69 ALA A N 1
ATOM 558 C CA . ALA A 1 69 ? 13.460 0.332 -26.816 1.00 91.31 69 ALA A CA 1
ATOM 559 C C . ALA A 1 69 ? 14.175 -0.979 -26.440 1.00 91.31 69 ALA A C 1
ATOM 561 O O . ALA A 1 69 ? 13.597 -1.827 -25.764 1.00 91.31 69 ALA A O 1
ATOM 562 N N . SER A 1 70 ? 15.464 -1.101 -26.780 1.00 90.81 70 SER A N 1
ATOM 563 C CA . SER A 1 70 ? 16.274 -2.270 -26.407 1.00 90.81 70 SER A CA 1
ATOM 564 C C . SER A 1 70 ? 16.510 -2.380 -24.897 1.00 90.81 70 SER A C 1
ATOM 566 O O . SER A 1 70 ? 16.588 -3.489 -24.378 1.00 90.81 70 SER A O 1
ATOM 568 N N . ASP A 1 71 ? 16.632 -1.257 -24.184 1.00 90.38 71 ASP A N 1
ATOM 569 C CA . ASP A 1 71 ? 16.852 -1.260 -22.732 1.00 90.38 71 ASP A CA 1
ATOM 570 C C . ASP A 1 71 ? 15.562 -1.591 -21.967 1.00 90.38 71 ASP A C 1
ATOM 572 O O . ASP A 1 71 ? 15.610 -2.121 -20.854 1.00 90.38 71 ASP A O 1
ATOM 576 N N . VAL A 1 72 ? 14.405 -1.263 -22.542 1.00 93.19 72 VAL A N 1
ATOM 577 C CA . VAL A 1 72 ? 13.074 -1.522 -21.981 1.00 93.19 72 VAL A CA 1
ATOM 578 C C . VAL A 1 72 ? 12.598 -2.943 -22.263 1.00 93.19 72 VAL A C 1
ATOM 580 O O . VAL A 1 72 ? 11.829 -3.469 -21.460 1.00 93.19 72 VAL A O 1
ATOM 583 N N . GLN A 1 73 ? 13.076 -3.574 -23.337 1.00 91.69 73 GLN A N 1
ATOM 584 C CA . GLN A 1 73 ? 12.704 -4.939 -23.693 1.00 91.69 73 GLN A CA 1
ATOM 585 C C . GLN A 1 73 ? 12.918 -5.910 -22.518 1.00 91.69 73 GLN A C 1
ATOM 587 O O . GLN A 1 73 ? 13.998 -5.976 -21.923 1.00 91.69 73 GLN A O 1
ATOM 592 N N . GLY A 1 74 ? 11.869 -6.649 -22.154 1.00 91.38 74 GLY A N 1
ATOM 593 C CA . GLY A 1 74 ? 11.846 -7.559 -21.003 1.00 91.38 74 GLY A CA 1
ATOM 594 C C . GLY A 1 74 ? 11.618 -6.876 -19.644 1.00 91.38 74 GLY A C 1
ATOM 595 O O . GLY A 1 74 ? 11.625 -7.540 -18.606 1.00 91.38 74 GLY A O 1
ATOM 596 N N . LYS A 1 75 ? 11.425 -5.551 -19.605 1.00 93.44 75 LYS A N 1
ATOM 597 C CA . LYS A 1 75 ? 11.149 -4.756 -18.390 1.00 93.44 75 LYS A CA 1
ATOM 598 C C . LYS A 1 75 ? 9.753 -4.119 -18.399 1.00 93.44 75 LYS A C 1
ATOM 600 O O . LYS A 1 75 ? 9.394 -3.441 -17.432 1.00 93.44 75 LYS A O 1
ATOM 605 N N . GLU A 1 76 ? 8.954 -4.363 -19.434 1.00 95.69 76 GLU A N 1
ATOM 606 C CA . GLU A 1 76 ? 7.637 -3.766 -19.676 1.00 95.69 76 GLU A CA 1
ATOM 607 C C . GLU A 1 76 ? 6.691 -4.015 -18.504 1.00 95.69 76 GLU A C 1
ATOM 609 O O . GLU A 1 76 ? 6.129 -3.061 -17.967 1.00 95.69 76 GLU A O 1
ATOM 614 N N . LEU A 1 77 ? 6.598 -5.262 -18.020 1.00 96.94 77 LEU A N 1
ATOM 615 C CA . LEU A 1 77 ? 5.768 -5.616 -16.861 1.00 96.94 77 LEU A CA 1
ATOM 616 C C . LEU A 1 77 ? 6.011 -4.674 -15.679 1.00 96.94 77 LEU A C 1
ATOM 618 O O . LEU A 1 77 ? 5.078 -4.159 -15.067 1.00 96.94 77 LEU A O 1
ATOM 622 N N . ASN A 1 78 ? 7.282 -4.432 -15.365 1.00 95.38 78 ASN A N 1
ATOM 623 C CA . ASN A 1 78 ? 7.688 -3.637 -14.217 1.00 95.38 78 ASN A CA 1
ATOM 624 C C . ASN A 1 78 ? 7.387 -2.144 -14.399 1.00 95.38 78 ASN A C 1
ATOM 626 O O . ASN A 1 78 ? 7.069 -1.463 -13.420 1.00 95.38 78 ASN A O 1
ATOM 630 N N . ILE A 1 79 ? 7.503 -1.636 -15.627 1.00 96.94 79 ILE A N 1
ATOM 631 C CA . ILE A 1 79 ? 7.206 -0.242 -15.970 1.00 96.94 79 ILE A CA 1
ATOM 632 C C . ILE A 1 79 ? 5.692 -0.017 -15.954 1.00 96.94 79 ILE A C 1
ATOM 634 O O . ILE A 1 79 ? 5.218 0.860 -15.233 1.00 96.94 79 ILE A O 1
ATOM 638 N N . ILE A 1 80 ? 4.926 -0.855 -16.657 1.00 98.00 80 ILE A N 1
ATOM 639 C CA . ILE A 1 80 ? 3.463 -0.763 -16.742 1.00 98.00 80 ILE A CA 1
ATOM 640 C C . ILE A 1 80 ? 2.834 -0.935 -15.354 1.00 98.00 80 ILE A C 1
ATOM 642 O O . ILE A 1 80 ? 1.934 -0.182 -14.983 1.00 98.00 80 ILE A O 1
ATOM 646 N N . ASN A 1 81 ? 3.351 -1.857 -14.534 1.00 97.88 81 ASN A N 1
ATOM 647 C CA . ASN A 1 81 ? 2.926 -2.001 -13.144 1.00 97.88 81 ASN A CA 1
ATOM 648 C C . ASN A 1 81 ? 3.150 -0.712 -12.334 1.00 97.88 81 ASN A C 1
ATOM 650 O O . ASN A 1 81 ? 2.253 -0.285 -11.610 1.00 97.88 81 ASN A O 1
ATOM 654 N N . ASN A 1 82 ? 4.310 -0.059 -12.468 1.00 97.75 82 ASN A N 1
ATOM 655 C CA . ASN A 1 82 ? 4.570 1.212 -11.787 1.00 97.75 82 ASN A CA 1
ATOM 656 C C . ASN A 1 82 ? 3.629 2.326 -12.281 1.00 97.75 82 ASN A C 1
ATOM 658 O O . ASN A 1 82 ? 3.135 3.102 -11.466 1.00 97.75 82 ASN A O 1
ATOM 662 N N . ILE A 1 83 ? 3.311 2.371 -13.578 1.00 98.00 83 ILE A N 1
ATOM 663 C CA . ILE A 1 83 ? 2.310 3.299 -14.128 1.00 98.00 83 ILE A CA 1
ATOM 664 C C . ILE A 1 83 ? 0.927 3.031 -13.510 1.00 98.00 83 ILE A C 1
ATOM 666 O O . ILE A 1 83 ? 0.266 3.960 -13.049 1.00 98.00 83 ILE A O 1
ATOM 670 N N . GLY A 1 84 ? 0.516 1.765 -13.387 1.00 97.81 84 GLY A N 1
ATOM 671 C CA . GLY A 1 84 ? -0.714 1.391 -12.681 1.00 97.81 84 GLY A CA 1
ATOM 672 C C . GLY A 1 84 ? -0.725 1.841 -11.212 1.00 97.81 84 GLY A C 1
ATOM 673 O O . GLY A 1 84 ? -1.764 2.253 -10.688 1.00 97.81 84 GLY A O 1
ATOM 674 N N . VAL A 1 85 ? 0.429 1.825 -10.533 1.00 97.00 85 VAL A N 1
ATOM 675 C CA . VAL A 1 85 ? 0.558 2.361 -9.165 1.00 97.00 85 VAL A CA 1
ATOM 676 C C . VAL A 1 85 ? 0.374 3.879 -9.150 1.00 97.00 85 VAL A C 1
ATOM 678 O O . VAL A 1 85 ? -0.260 4.386 -8.220 1.00 97.00 85 VAL A O 1
ATOM 681 N N . ALA A 1 86 ? 0.886 4.590 -10.159 1.00 96.44 86 ALA A N 1
ATOM 682 C CA . ALA A 1 86 ? 0.711 6.033 -10.298 1.00 96.44 86 ALA A CA 1
ATOM 683 C C . ALA A 1 86 ? -0.776 6.402 -10.396 1.00 96.44 86 ALA A C 1
ATOM 685 O O . ALA A 1 86 ? -1.269 7.140 -9.544 1.00 96.44 86 ALA A O 1
ATOM 686 N N . TYR A 1 87 ? -1.517 5.795 -11.331 1.00 96.12 87 TYR A N 1
ATOM 687 C CA . TYR A 1 87 ? -2.962 6.020 -11.468 1.00 96.12 87 TYR A CA 1
ATOM 688 C C . TYR A 1 87 ? -3.739 5.650 -10.206 1.00 96.12 87 TYR A C 1
ATOM 690 O O . TYR A 1 87 ? -4.600 6.409 -9.764 1.00 96.12 87 TYR A O 1
ATOM 698 N N . ARG A 1 88 ? -3.388 4.530 -9.556 1.00 94.56 88 ARG A N 1
ATOM 699 C CA . ARG A 1 88 ? -4.004 4.137 -8.281 1.00 94.56 88 ARG A CA 1
ATOM 700 C C . ARG A 1 88 ? -3.824 5.217 -7.213 1.00 94.56 88 ARG A C 1
ATOM 702 O O . ARG A 1 88 ? -4.771 5.502 -6.486 1.00 94.56 88 ARG A O 1
ATOM 709 N N . LYS A 1 89 ? -2.620 5.787 -7.077 1.00 91.19 89 LYS A N 1
ATOM 710 C CA . LYS A 1 89 ? -2.352 6.858 -6.101 1.00 91.19 89 LYS A CA 1
ATOM 711 C C . LYS A 1 89 ? -2.972 8.198 -6.508 1.00 91.19 89 LYS A C 1
ATOM 713 O O . LYS A 1 89 ? -3.326 8.963 -5.621 1.00 91.19 89 LYS A O 1
ATOM 718 N N . ALA A 1 90 ? -3.160 8.443 -7.802 1.00 91.00 90 ALA A N 1
ATOM 719 C CA . ALA A 1 90 ? -3.907 9.587 -8.320 1.00 91.00 90 ALA A CA 1
ATOM 720 C C . ALA A 1 90 ? -5.440 9.433 -8.189 1.00 91.00 90 ALA A C 1
ATOM 722 O O . ALA A 1 90 ? -6.176 10.348 -8.542 1.00 91.00 90 ALA A O 1
ATOM 723 N N . GLY A 1 91 ? -5.940 8.289 -7.700 1.00 89.56 91 GLY A N 1
ATOM 724 C CA . GLY A 1 91 ? -7.378 8.016 -7.571 1.00 89.56 91 GLY A CA 1
ATOM 725 C C . GLY A 1 91 ? -8.075 7.635 -8.886 1.00 89.56 91 GLY A C 1
ATOM 726 O O . GLY A 1 91 ? -9.287 7.421 -8.902 1.00 89.56 91 GLY A O 1
ATOM 727 N N . GLN A 1 92 ? -7.325 7.495 -9.980 1.00 93.38 92 GLN A N 1
ATOM 728 C CA . GLN A 1 92 ? -7.831 7.128 -11.304 1.00 93.38 92 GLN A CA 1
ATOM 729 C C . GLN A 1 92 ? -7.987 5.609 -11.413 1.00 93.38 92 GLN A C 1
ATOM 731 O O . GLN A 1 92 ? -7.109 4.888 -11.889 1.00 93.38 92 GLN A O 1
ATOM 736 N N . THR A 1 93 ? -9.113 5.119 -10.898 1.00 94.56 93 THR A N 1
ATOM 737 C CA . THR A 1 93 ? -9.395 3.684 -10.735 1.00 94.56 93 THR A CA 1
ATOM 738 C C . THR A 1 93 ? -9.404 2.929 -12.065 1.00 94.56 93 THR A C 1
ATOM 740 O O . THR A 1 93 ? -8.734 1.901 -12.179 1.00 94.56 93 THR A O 1
ATOM 743 N N . ASP A 1 94 ? -10.123 3.433 -13.069 1.00 95.38 94 ASP A N 1
ATOM 744 C CA . ASP A 1 94 ? -10.276 2.738 -14.353 1.00 95.38 94 ASP A CA 1
ATOM 745 C C . ASP A 1 94 ? -8.957 2.677 -15.126 1.00 95.38 94 ASP A C 1
ATOM 747 O O . ASP A 1 94 ? -8.575 1.607 -15.606 1.00 95.38 94 ASP A O 1
ATOM 751 N N . ASP A 1 95 ? -8.206 3.783 -15.146 1.00 96.12 95 ASP A N 1
ATOM 752 C CA . ASP A 1 95 ? -6.860 3.815 -15.716 1.00 96.12 95 ASP A CA 1
ATOM 753 C C . ASP A 1 95 ? -5.946 2.811 -15.003 1.00 96.12 95 ASP A C 1
ATOM 755 O O . ASP A 1 95 ? -5.282 2.007 -15.658 1.00 96.12 95 ASP A O 1
ATOM 759 N N . ALA A 1 96 ? -5.939 2.780 -13.665 1.00 97.31 96 ALA A N 1
ATOM 760 C CA . ALA A 1 96 ? -5.122 1.828 -12.915 1.00 97.31 96 ALA A CA 1
ATOM 761 C C . ALA A 1 96 ? -5.448 0.373 -13.292 1.00 97.31 96 ALA A C 1
ATOM 763 O O . ALA A 1 96 ? -4.537 -0.419 -13.547 1.00 97.31 96 ALA A O 1
ATOM 764 N N . LEU A 1 97 ? -6.736 0.018 -13.371 1.00 97.38 97 LEU A N 1
ATOM 765 C CA . LEU A 1 97 ? -7.173 -1.325 -13.763 1.00 97.38 97 LEU A CA 1
ATOM 766 C C . LEU A 1 97 ? -6.783 -1.664 -15.202 1.00 97.38 97 LEU A C 1
ATOM 768 O O . LEU A 1 97 ? -6.320 -2.780 -15.442 1.00 97.38 97 LEU A O 1
ATOM 772 N N . ALA A 1 98 ? -6.930 -0.732 -16.146 1.00 96.44 98 ALA A N 1
ATOM 773 C CA . ALA A 1 98 ? -6.493 -0.938 -17.523 1.00 96.44 98 ALA A CA 1
ATOM 774 C C . ALA A 1 98 ? -4.991 -1.254 -17.571 1.00 96.44 98 ALA A C 1
ATOM 776 O O . ALA A 1 98 ? -4.578 -2.239 -18.187 1.00 96.44 98 ALA A O 1
ATOM 777 N N . HIS A 1 99 ? -4.173 -0.469 -16.864 1.00 97.50 99 HIS A N 1
ATOM 778 C CA . HIS A 1 99 ? -2.720 -0.636 -16.838 1.00 97.50 99 HIS A CA 1
ATOM 779 C C . HIS A 1 99 ? -2.305 -1.964 -16.208 1.00 97.50 99 HIS A C 1
ATOM 781 O O . HIS A 1 99 ? -1.473 -2.671 -16.770 1.00 97.50 99 HIS A O 1
ATOM 787 N N . TYR A 1 100 ? -2.931 -2.381 -15.107 1.00 98.00 100 TYR A N 1
ATOM 788 C CA . TYR A 1 100 ? -2.649 -3.699 -14.538 1.00 98.00 100 TYR A CA 1
ATOM 789 C C . TYR A 1 100 ? -3.124 -4.858 -15.425 1.00 98.00 100 TYR A C 1
ATOM 791 O O . TYR A 1 100 ? -2.448 -5.883 -15.481 1.00 98.00 100 TYR A O 1
ATOM 799 N N . ARG A 1 101 ? -4.238 -4.714 -16.157 1.00 96.88 101 ARG A N 1
ATOM 800 C CA . ARG A 1 101 ? -4.666 -5.719 -17.149 1.00 96.88 101 ARG A CA 1
ATOM 801 C C . ARG A 1 101 ? -3.644 -5.871 -18.269 1.00 96.88 101 ARG A C 1
ATOM 803 O O . ARG A 1 101 ? -3.346 -6.995 -18.649 1.00 96.88 101 ARG A O 1
ATOM 810 N N . CYS A 1 102 ? -3.069 -4.768 -18.738 1.00 97.00 102 CYS A N 1
ATOM 811 C CA . CYS A 1 102 ? -1.957 -4.819 -19.677 1.00 97.00 102 CYS A CA 1
ATOM 812 C C . CYS A 1 102 ? -0.700 -5.432 -19.038 1.00 97.00 102 CYS A C 1
ATOM 814 O O . CYS A 1 102 ? -0.106 -6.335 -19.606 1.00 97.00 102 CYS A O 1
ATOM 816 N N . ALA A 1 103 ? -0.323 -5.054 -17.813 1.00 97.38 103 ALA A N 1
ATOM 817 C CA . ALA A 1 103 ? 0.832 -5.659 -17.138 1.00 97.38 103 ALA A CA 1
ATOM 818 C C . ALA A 1 103 ? 0.700 -7.189 -16.984 1.00 97.38 103 ALA A C 1
ATOM 820 O O . ALA A 1 103 ? 1.701 -7.899 -17.064 1.00 97.38 103 ALA A O 1
ATOM 821 N N . LEU A 1 104 ? -0.523 -7.711 -16.811 1.00 97.12 104 LEU A N 1
ATOM 822 C CA . LEU A 1 104 ? -0.784 -9.155 -16.787 1.00 97.12 104 LEU A CA 1
ATOM 823 C C . LEU A 1 104 ? -0.439 -9.860 -18.106 1.00 97.12 104 LEU A C 1
ATOM 825 O O . LEU A 1 104 ? -0.073 -11.032 -18.052 1.00 97.12 104 LEU A O 1
ATOM 829 N N . THR A 1 105 ? -0.512 -9.193 -19.264 1.00 96.44 105 THR A N 1
ATOM 830 C CA . THR A 1 105 ? -0.137 -9.811 -20.552 1.00 96.44 105 THR A CA 1
ATOM 831 C C . THR A 1 105 ? 1.368 -10.031 -20.674 1.00 96.44 105 THR A C 1
ATOM 833 O O . THR A 1 105 ? 1.791 -10.884 -21.443 1.00 96.44 105 THR A O 1
ATOM 836 N N . TYR A 1 106 ? 2.164 -9.306 -19.883 1.00 97.00 106 TYR A N 1
ATOM 837 C CA . TYR A 1 106 ? 3.617 -9.465 -19.770 1.00 97.00 106 TYR A CA 1
ATOM 838 C C . TYR A 1 106 ? 4.032 -10.355 -18.582 1.00 97.00 106 TYR A C 1
ATOM 840 O O . TYR A 1 106 ? 5.219 -10.550 -18.331 1.00 97.00 106 TYR A O 1
ATOM 848 N N . ALA A 1 107 ? 3.075 -10.869 -17.801 1.00 96.81 107 ALA A N 1
ATOM 849 C CA . ALA A 1 107 ? 3.354 -11.672 -16.615 1.00 96.81 107 ALA A CA 1
ATOM 850 C C . ALA A 1 107 ? 3.487 -13.155 -16.981 1.00 96.81 107 ALA A C 1
ATOM 852 O O . ALA A 1 107 ? 2.499 -13.897 -17.048 1.00 96.81 107 ALA A O 1
ATOM 853 N N . GLU A 1 108 ? 4.723 -13.591 -17.212 1.00 96.19 108 GLU A N 1
ATOM 854 C CA . GLU A 1 108 ? 5.034 -14.962 -17.635 1.00 96.19 108 GLU A CA 1
ATOM 855 C C . GLU A 1 108 ? 5.059 -15.957 -16.467 1.00 96.19 108 GLU A C 1
ATOM 857 O O . GLU A 1 108 ? 4.652 -17.111 -16.618 1.00 96.19 108 GLU A O 1
ATOM 862 N N . THR A 1 109 ? 5.461 -15.498 -15.284 1.00 96.44 109 THR A N 1
ATOM 863 C CA . THR A 1 109 ? 5.664 -16.325 -14.093 1.00 96.44 109 THR A CA 1
ATOM 864 C C . THR A 1 109 ? 4.525 -16.183 -13.076 1.00 96.44 109 THR A C 1
ATOM 866 O O . THR A 1 109 ? 3.757 -15.214 -13.080 1.00 96.44 109 THR A O 1
ATOM 869 N N . HIS A 1 110 ? 4.394 -17.171 -12.184 1.00 96.06 110 HIS A N 1
ATOM 870 C CA . HIS A 1 110 ? 3.376 -17.166 -11.123 1.00 96.06 110 HIS A CA 1
ATOM 871 C C . HIS A 1 110 ? 3.532 -15.978 -10.167 1.00 96.06 110 HIS A C 1
ATOM 873 O O . HIS A 1 110 ? 2.568 -15.271 -9.878 1.00 96.06 110 HIS A O 1
ATOM 879 N N . ASP A 1 111 ? 4.761 -15.704 -9.743 1.00 96.88 111 ASP A N 1
ATOM 880 C CA . ASP A 1 111 ? 5.103 -14.602 -8.847 1.00 96.88 111 ASP A CA 1
ATOM 881 C C . ASP A 1 111 ? 4.808 -13.227 -9.474 1.00 96.88 111 ASP A C 1
ATOM 883 O O . ASP A 1 111 ? 4.208 -12.364 -8.826 1.00 96.88 111 ASP A O 1
ATOM 887 N N . ALA A 1 112 ? 5.103 -13.045 -10.765 1.00 97.00 112 ALA A N 1
ATOM 888 C CA . ALA A 1 112 ? 4.741 -11.840 -11.505 1.00 97.00 112 ALA A CA 1
ATOM 889 C C . ALA A 1 112 ? 3.216 -11.651 -11.567 1.00 97.00 112 ALA A C 1
ATOM 891 O O . ALA A 1 112 ? 2.711 -10.563 -11.282 1.00 97.00 112 ALA A O 1
ATOM 892 N N . ARG A 1 113 ? 2.453 -12.713 -11.862 1.00 97.56 113 ARG A N 1
ATOM 893 C CA . ARG A 1 113 ? 0.978 -12.659 -11.868 1.00 97.56 113 ARG A CA 1
ATOM 894 C C . ARG A 1 113 ? 0.415 -12.346 -10.485 1.00 97.56 113 ARG A C 1
ATOM 896 O O . ARG A 1 113 ? -0.507 -11.536 -10.383 1.00 97.56 113 ARG A O 1
ATOM 903 N N . ALA A 1 114 ? 0.959 -12.955 -9.433 1.00 98.19 114 ALA A N 1
ATOM 904 C CA . ALA A 1 114 ? 0.563 -12.693 -8.053 1.00 98.19 114 ALA A CA 1
ATOM 905 C C . ALA A 1 114 ? 0.771 -11.215 -7.689 1.00 98.19 114 ALA A C 1
ATOM 907 O O . ALA A 1 114 ? -0.156 -10.578 -7.185 1.00 98.19 114 ALA A O 1
ATOM 908 N N . LEU A 1 115 ? 1.930 -10.637 -8.028 1.00 97.94 115 LEU A N 1
ATOM 909 C CA . LEU A 1 115 ? 2.221 -9.219 -7.796 1.00 97.94 115 LEU A CA 1
ATOM 910 C C . LEU A 1 115 ? 1.174 -8.301 -8.450 1.00 97.94 115 LEU A C 1
ATOM 912 O O . LEU A 1 115 ? 0.655 -7.393 -7.795 1.00 97.94 115 LEU A O 1
ATOM 916 N N . ILE A 1 116 ? 0.825 -8.543 -9.719 1.00 98.38 116 ILE A N 1
ATOM 917 C CA . ILE A 1 116 ? -0.170 -7.712 -10.410 1.00 98.38 116 ILE A CA 1
ATOM 918 C C . ILE A 1 116 ? -1.575 -7.909 -9.819 1.00 98.38 116 ILE A C 1
ATOM 920 O O . ILE A 1 116 ? -2.288 -6.928 -9.593 1.00 98.38 116 ILE A O 1
ATOM 924 N N . LYS A 1 117 ? -1.972 -9.148 -9.490 1.00 98.50 117 LYS A N 1
ATOM 925 C CA . LYS A 1 117 ? -3.262 -9.437 -8.834 1.00 98.50 117 LYS A CA 1
ATOM 926 C C . LYS A 1 117 ? -3.395 -8.732 -7.481 1.00 98.50 117 LYS A C 1
ATOM 928 O O . LYS A 1 117 ? -4.457 -8.179 -7.195 1.00 98.50 117 LYS A O 1
ATOM 933 N N . ILE A 1 118 ? -2.328 -8.684 -6.678 1.00 98.69 118 ILE A N 1
ATOM 934 C CA . ILE A 1 118 ? -2.300 -7.927 -5.415 1.00 98.69 118 ILE A CA 1
ATOM 935 C C . ILE A 1 118 ? -2.603 -6.451 -5.678 1.00 98.69 118 ILE A C 1
ATOM 937 O O . ILE A 1 118 ? -3.443 -5.854 -5.004 1.00 98.69 118 ILE A O 1
ATOM 941 N N . ASN A 1 119 ? -1.965 -5.856 -6.685 1.00 98.50 119 ASN A N 1
ATOM 942 C CA . ASN A 1 119 ? -2.188 -4.454 -7.012 1.00 98.50 119 ASN A CA 1
ATOM 943 C C . ASN A 1 119 ? -3.615 -4.171 -7.505 1.00 98.50 119 ASN A C 1
ATOM 945 O O . ASN A 1 119 ? -4.205 -3.183 -7.063 1.00 98.50 119 ASN A O 1
ATOM 949 N N . ILE A 1 120 ? -4.199 -5.052 -8.324 1.00 98.62 120 ILE A N 1
ATOM 950 C CA . ILE A 1 120 ? -5.611 -4.975 -8.741 1.00 98.62 120 ILE A CA 1
ATOM 951 C C . ILE A 1 120 ? -6.544 -5.054 -7.526 1.00 98.62 120 ILE A C 1
ATOM 953 O O . ILE A 1 120 ? -7.483 -4.266 -7.411 1.00 98.62 120 ILE A O 1
ATOM 957 N N . ALA A 1 121 ? -6.274 -5.956 -6.581 1.00 98.56 121 ALA A N 1
ATOM 958 C CA . ALA A 1 121 ? -7.077 -6.073 -5.370 1.00 98.56 121 ALA A CA 1
ATOM 959 C C . ALA A 1 121 ? -7.043 -4.796 -4.518 1.00 98.56 121 ALA A C 1
ATOM 961 O O . ALA A 1 121 ? -8.079 -4.371 -4.005 1.00 98.56 121 ALA A O 1
ATOM 962 N N . ILE A 1 122 ? -5.877 -4.146 -4.413 1.00 97.88 122 ILE A N 1
ATOM 963 C CA . ILE A 1 122 ? -5.748 -2.852 -3.729 1.00 97.88 122 ILE A CA 1
ATOM 964 C C . ILE A 1 122 ? -6.555 -1.770 -4.461 1.00 97.88 122 ILE A C 1
ATOM 966 O O . ILE A 1 122 ? -7.178 -0.944 -3.800 1.00 97.88 122 ILE A O 1
ATOM 970 N N . VAL A 1 123 ? -6.595 -1.772 -5.800 1.00 97.56 123 VAL A N 1
ATOM 971 C CA . VAL A 1 123 ? -7.444 -0.833 -6.557 1.00 97.56 123 VAL A CA 1
ATOM 972 C C . VAL A 1 123 ? -8.921 -1.039 -6.219 1.00 97.56 123 VAL A C 1
ATOM 974 O O . VAL A 1 123 ? -9.587 -0.072 -5.863 1.00 97.56 123 VAL A O 1
ATOM 977 N N . HIS A 1 124 ? -9.419 -2.280 -6.230 1.00 97.69 124 HIS A N 1
ATOM 978 C CA . HIS A 1 124 ? -10.803 -2.560 -5.826 1.00 97.69 124 HIS A CA 1
ATOM 979 C C . HIS A 1 124 ? -11.085 -2.130 -4.383 1.00 97.69 124 HIS A C 1
ATOM 981 O O . HIS A 1 124 ? -12.139 -1.558 -4.118 1.00 97.69 124 HIS A O 1
ATOM 987 N N . ARG A 1 125 ? -10.145 -2.346 -3.454 1.00 95.38 125 ARG A N 1
ATOM 988 C CA . ARG A 1 125 ? -10.263 -1.857 -2.072 1.00 95.38 125 ARG A CA 1
ATOM 989 C C . ARG A 1 125 ? -10.413 -0.333 -2.027 1.00 95.38 125 ARG A C 1
ATOM 991 O O . ARG A 1 125 ? -11.359 0.170 -1.429 1.00 95.38 125 ARG A O 1
ATOM 998 N N . ASN A 1 126 ? -9.516 0.394 -2.691 1.00 92.12 126 ASN A N 1
ATOM 999 C CA . ASN A 1 126 ? -9.533 1.858 -2.726 1.00 92.12 126 ASN A CA 1
ATOM 1000 C C . ASN A 1 126 ? -10.794 2.413 -3.416 1.00 92.12 126 ASN A C 1
ATOM 1002 O O . ASN A 1 126 ? -11.276 3.475 -3.039 1.00 92.12 126 ASN A O 1
ATOM 1006 N N . ALA A 1 127 ? -11.352 1.675 -4.378 1.00 92.25 127 ALA A N 1
ATOM 1007 C CA . ALA A 1 127 ? -12.590 2.009 -5.080 1.00 92.25 127 ALA A CA 1
ATOM 1008 C C . ALA A 1 127 ? -13.873 1.633 -4.305 1.00 92.25 127 ALA A C 1
ATOM 1010 O O . ALA A 1 127 ? -14.962 1.636 -4.876 1.00 92.25 127 ALA A O 1
ATOM 1011 N N . GLY A 1 128 ? -13.773 1.259 -3.023 1.00 92.06 128 GLY A N 1
ATOM 1012 C CA . GLY A 1 128 ? -14.934 0.896 -2.203 1.00 92.06 128 GLY A CA 1
ATOM 1013 C C . GLY A 1 128 ? -15.527 -0.481 -2.524 1.00 92.06 128 GLY A C 1
ATOM 1014 O O . GLY A 1 128 ? -16.653 -0.778 -2.132 1.00 92.06 128 GLY A O 1
ATOM 1015 N N . GLN A 1 129 ? -14.771 -1.349 -3.200 1.00 96.00 129 GLN A N 1
ATOM 1016 C CA . GLN A 1 129 ? -15.145 -2.726 -3.540 1.00 96.00 129 GLN A CA 1
ATOM 1017 C C . GLN A 1 129 ? -14.238 -3.767 -2.845 1.00 96.00 129 GLN A C 1
ATOM 1019 O O . GLN A 1 129 ? -13.731 -4.690 -3.496 1.00 96.00 129 GLN A O 1
ATOM 1024 N N . PRO A 1 130 ? -14.012 -3.687 -1.518 1.00 96.00 130 PRO A N 1
ATOM 1025 C CA . PRO A 1 130 ? -13.035 -4.537 -0.841 1.00 96.00 130 PRO A CA 1
ATOM 1026 C C . PRO A 1 130 ? -13.373 -6.030 -0.900 1.00 96.00 130 PRO A C 1
ATOM 1028 O O . PRO A 1 130 ? -12.465 -6.848 -0.927 1.00 96.00 130 PRO A O 1
ATOM 1031 N N . ALA A 1 131 ? -14.648 -6.419 -1.004 1.00 96.69 131 ALA A N 1
ATOM 1032 C CA . ALA A 1 131 ? -15.025 -7.827 -1.155 1.00 96.69 131 ALA A CA 1
ATOM 1033 C C . ALA A 1 131 ? -14.541 -8.445 -2.485 1.00 96.69 131 ALA A C 1
ATOM 1035 O O . ALA A 1 131 ? -14.203 -9.629 -2.534 1.00 96.69 131 ALA A O 1
ATOM 1036 N N . VAL A 1 132 ? -14.488 -7.653 -3.564 1.00 97.50 132 VAL A N 1
ATOM 1037 C CA . VAL A 1 132 ? -13.928 -8.090 -4.855 1.00 97.50 132 VAL A CA 1
ATOM 1038 C C . VAL A 1 132 ? -12.418 -8.257 -4.724 1.00 97.50 132 VAL A C 1
ATOM 1040 O O . VAL A 1 132 ? -11.889 -9.315 -5.063 1.00 97.50 132 VAL A O 1
ATOM 1043 N N . GLY A 1 133 ? -11.746 -7.252 -4.152 1.00 97.44 133 GLY A N 1
ATOM 1044 C CA . GLY A 1 133 ? -10.309 -7.309 -3.887 1.00 97.44 133 GLY A CA 1
ATOM 1045 C C . GLY A 1 133 ? -9.925 -8.491 -2.994 1.00 97.44 133 GLY A C 1
ATOM 1046 O O . GLY A 1 133 ? -8.988 -9.215 -3.309 1.00 97.44 133 GLY A O 1
ATOM 1047 N N . PHE A 1 134 ? -10.690 -8.754 -1.932 1.00 97.81 134 PHE A N 1
ATOM 1048 C CA . PHE A 1 134 ? -10.421 -9.855 -1.011 1.00 97.81 134 PHE A CA 1
ATOM 1049 C C . PHE A 1 134 ? -10.510 -11.216 -1.705 1.00 97.81 134 PHE A C 1
ATOM 1051 O O . PHE A 1 134 ? -9.601 -12.027 -1.572 1.00 97.81 134 PHE A O 1
ATOM 1058 N N . ARG A 1 135 ? -11.552 -11.447 -2.520 1.00 97.88 135 ARG A N 1
ATOM 1059 C CA . ARG A 1 135 ? -11.670 -12.682 -3.317 1.00 97.88 135 ARG A CA 1
ATOM 1060 C C . ARG A 1 135 ? -10.486 -12.885 -4.257 1.00 97.88 135 ARG A C 1
ATOM 1062 O O . ARG A 1 135 ? -10.027 -14.010 -4.414 1.00 97.88 135 ARG A O 1
ATOM 1069 N N . LEU A 1 136 ? -10.003 -11.810 -4.877 1.00 97.75 136 LEU A N 1
ATOM 1070 C CA . LEU A 1 136 ? -8.844 -11.890 -5.760 1.00 97.75 136 LEU A CA 1
ATOM 1071 C C . LEU A 1 136 ? -7.577 -12.286 -4.991 1.00 97.75 136 LEU A C 1
ATOM 1073 O O . LEU A 1 136 ? -6.809 -13.099 -5.494 1.00 97.75 136 LEU A O 1
ATOM 1077 N N . LEU A 1 137 ? -7.378 -11.743 -3.784 1.00 98.50 137 LEU A N 1
ATOM 1078 C CA . LEU A 1 137 ? -6.240 -12.081 -2.923 1.00 98.50 137 LEU A CA 1
ATOM 1079 C C . LEU A 1 137 ? -6.297 -13.529 -2.420 1.00 98.50 137 LEU A C 1
ATOM 1081 O O . LEU A 1 137 ? -5.257 -14.169 -2.312 1.00 98.50 137 LEU A O 1
ATOM 1085 N N . GLU A 1 138 ? -7.488 -14.049 -2.122 1.00 97.25 138 GLU A N 1
ATOM 1086 C CA . GLU A 1 138 ? -7.681 -15.447 -1.706 1.00 97.25 138 GLU A CA 1
ATOM 1087 C C . GLU A 1 138 ? -7.415 -16.443 -2.839 1.00 97.25 138 GLU A C 1
ATOM 1089 O O . GLU A 1 138 ? -6.974 -17.557 -2.587 1.00 97.25 138 GLU A O 1
ATOM 1094 N N . GLY A 1 139 ? -7.621 -16.034 -4.093 1.00 96.75 139 GLY A N 1
ATOM 1095 C CA . GLY A 1 139 ? -7.297 -16.840 -5.272 1.00 96.75 139 GLY A CA 1
ATOM 1096 C C . GLY A 1 139 ? -5.818 -16.818 -5.682 1.00 96.75 139 GLY A C 1
ATOM 1097 O O . GLY A 1 139 ? -5.496 -17.248 -6.791 1.00 96.75 139 GLY A O 1
ATOM 1098 N N . ILE A 1 140 ? -4.925 -16.253 -4.864 1.00 98.00 140 ILE A N 1
ATOM 1099 C CA . ILE A 1 140 ? -3.478 -16.291 -5.103 1.00 98.00 140 ILE A CA 1
ATOM 1100 C C . ILE A 1 140 ? -2.906 -17.500 -4.369 1.00 98.00 140 ILE A C 1
ATOM 1102 O O . ILE A 1 140 ? -2.929 -17.552 -3.143 1.00 98.00 140 ILE A O 1
ATOM 1106 N N . GLU A 1 141 ? -2.364 -18.449 -5.129 1.00 97.19 141 GLU A N 1
ATOM 1107 C CA . GLU A 1 141 ? -1.616 -19.578 -4.577 1.00 97.19 141 GLU A CA 1
ATOM 1108 C C . GLU A 1 141 ? -0.324 -19.065 -3.931 1.00 97.19 141 GLU A C 1
ATOM 1110 O O . GLU A 1 141 ? 0.538 -18.495 -4.600 1.00 97.19 141 GLU A O 1
ATOM 1115 N N . GLU A 1 142 ? -0.218 -19.231 -2.613 1.00 97.19 142 GLU A N 1
ATOM 1116 C CA . GLU A 1 142 ? 0.912 -18.738 -1.816 1.00 97.19 142 GLU A CA 1
ATOM 1117 C C . GLU A 1 142 ? 2.147 -19.645 -1.922 1.00 97.19 142 GLU A C 1
ATOM 1119 O O . GLU A 1 142 ? 3.266 -19.216 -1.629 1.00 97.19 142 GLU A O 1
ATOM 1124 N N . GLU A 1 143 ? 1.951 -20.893 -2.357 1.00 93.31 143 GLU A N 1
ATOM 1125 C CA . GLU A 1 143 ? 3.014 -21.880 -2.506 1.00 93.31 143 GLU A CA 1
ATOM 1126 C C . GLU A 1 143 ? 4.092 -21.361 -3.471 1.00 93.31 143 GLU A C 1
ATOM 1128 O O . GLU A 1 143 ? 3.797 -20.840 -4.547 1.00 93.31 143 GLU A O 1
ATOM 1133 N N . TYR A 1 144 ? 5.357 -21.472 -3.062 1.00 90.56 144 TYR A N 1
ATOM 1134 C CA . TYR A 1 144 ? 6.535 -21.026 -3.818 1.00 90.56 144 TYR A CA 1
ATOM 1135 C C . TYR A 1 144 ? 6.655 -19.515 -4.079 1.00 90.56 144 TYR A C 1
ATOM 1137 O O . TYR A 1 144 ? 7.621 -19.095 -4.721 1.00 90.56 144 TYR A O 1
ATOM 1145 N N . LEU A 1 145 ? 5.752 -18.672 -3.562 1.00 97.56 145 LEU A N 1
ATOM 1146 C CA . LEU A 1 145 ? 5.946 -17.227 -3.651 1.00 97.56 145 LEU A CA 1
ATOM 1147 C C . LEU A 1 145 ? 7.125 -16.787 -2.766 1.00 97.56 145 LEU A C 1
ATOM 1149 O O . LEU A 1 145 ? 7.252 -17.227 -1.620 1.00 97.56 145 LEU A O 1
ATOM 1153 N N . PRO A 1 146 ? 7.993 -15.881 -3.249 1.00 97.44 146 PRO A N 1
ATOM 1154 C CA . PRO A 1 146 ? 9.085 -15.367 -2.439 1.00 97.44 146 PRO A CA 1
ATOM 1155 C C . PRO A 1 146 ? 8.547 -14.496 -1.295 1.00 97.44 146 PRO A C 1
ATOM 1157 O O . PRO A 1 146 ? 7.529 -13.811 -1.437 1.00 97.44 146 PRO A O 1
ATOM 1160 N N . ASN A 1 147 ? 9.286 -14.445 -0.180 1.00 97.44 147 ASN A N 1
ATOM 1161 C CA . ASN A 1 147 ? 8.904 -13.682 1.019 1.00 97.44 147 ASN A CA 1
ATOM 1162 C C . ASN A 1 147 ? 8.532 -12.219 0.723 1.00 97.44 147 ASN A C 1
ATOM 1164 O O . ASN A 1 147 ? 7.641 -11.675 1.368 1.00 97.44 147 ASN A O 1
ATOM 1168 N N . VAL A 1 148 ? 9.166 -11.591 -0.272 1.00 95.19 148 VAL A N 1
ATOM 1169 C CA . VAL A 1 148 ? 8.878 -10.200 -0.655 1.00 95.19 148 VAL A CA 1
ATOM 1170 C C . VAL A 1 148 ? 7.455 -10.023 -1.194 1.00 95.19 148 VAL A C 1
ATOM 1172 O O . VAL A 1 148 ? 6.799 -9.029 -0.884 1.00 95.19 148 VAL A O 1
ATOM 1175 N N . ILE A 1 149 ? 6.945 -11.004 -1.944 1.00 97.56 149 ILE A N 1
ATOM 1176 C CA . ILE A 1 149 ? 5.572 -10.991 -2.461 1.00 97.56 149 ILE A CA 1
ATOM 1177 C C . ILE A 1 149 ? 4.598 -11.419 -1.368 1.00 97.56 149 ILE A C 1
ATOM 1179 O O . ILE A 1 149 ? 3.575 -10.760 -1.200 1.00 97.56 149 ILE A O 1
ATOM 1183 N N . LEU A 1 150 ? 4.930 -12.450 -0.583 1.00 98.56 150 LEU A N 1
ATOM 1184 C CA . LEU A 1 150 ? 4.090 -12.904 0.532 1.00 98.56 150 LEU A CA 1
ATOM 1185 C C . LEU A 1 150 ? 3.860 -11.799 1.569 1.00 98.56 150 LEU A C 1
ATOM 1187 O O . LEU A 1 150 ? 2.733 -11.598 2.021 1.00 98.56 150 LEU A O 1
ATOM 1191 N N . ALA A 1 151 ? 4.892 -11.020 1.901 1.00 98.19 151 ALA A N 1
ATOM 1192 C CA . ALA A 1 151 ? 4.751 -9.887 2.806 1.00 98.19 151 ALA A CA 1
ATOM 1193 C C . ALA A 1 151 ? 3.730 -8.865 2.271 1.00 98.19 151 ALA A C 1
ATOM 1195 O O . ALA A 1 151 ? 2.789 -8.497 2.977 1.00 98.19 151 ALA A O 1
ATOM 1196 N N . GLY A 1 152 ? 3.857 -8.466 0.999 1.00 97.88 152 GLY A N 1
ATOM 1197 C CA . GLY A 1 152 ? 2.921 -7.545 0.345 1.00 97.88 152 GLY A CA 1
ATOM 1198 C C . GLY A 1 152 ? 1.500 -8.106 0.209 1.00 97.88 152 GLY A C 1
ATOM 1199 O O . GLY A 1 152 ? 0.530 -7.387 0.459 1.00 97.88 152 GLY A O 1
ATOM 1200 N N . LEU A 1 153 ? 1.371 -9.394 -0.124 1.00 98.69 153 LEU A N 1
ATOM 1201 C CA . LEU A 1 153 ? 0.101 -10.119 -0.195 1.00 98.69 153 LEU A CA 1
ATOM 1202 C C . LEU A 1 153 ? -0.632 -10.056 1.141 1.00 98.69 153 LEU A C 1
ATOM 1204 O O . LEU A 1 153 ? -1.797 -9.667 1.193 1.00 98.69 153 LEU A O 1
ATOM 1208 N N . HIS A 1 154 ? 0.053 -10.392 2.231 1.00 98.81 154 HIS A N 1
ATOM 1209 C CA . HIS A 1 154 ? -0.553 -10.415 3.551 1.00 98.81 154 HIS A CA 1
ATOM 1210 C C . HIS A 1 154 ? -0.874 -9.012 4.089 1.00 98.81 154 HIS A C 1
ATOM 1212 O O . HIS A 1 154 ? -1.904 -8.843 4.741 1.00 98.81 154 HIS A O 1
ATOM 1218 N N . VAL A 1 155 ? -0.095 -7.973 3.755 1.00 98.44 155 VAL A N 1
ATOM 1219 C CA . VAL A 1 155 ? -0.507 -6.581 4.030 1.00 98.44 155 VAL A CA 1
ATOM 1220 C C . VAL A 1 155 ? -1.805 -6.248 3.288 1.00 98.44 155 VAL A C 1
ATOM 1222 O O . VAL A 1 155 ? -2.735 -5.697 3.882 1.00 98.44 155 VAL A O 1
ATOM 1225 N N . ALA A 1 156 ? -1.905 -6.609 2.004 1.00 98.31 156 ALA A N 1
ATOM 1226 C CA . ALA A 1 156 ? -3.104 -6.364 1.209 1.00 98.31 156 ALA A CA 1
ATOM 1227 C C . ALA A 1 156 ? -4.319 -7.144 1.739 1.00 98.31 156 ALA A C 1
ATOM 1229 O O . ALA A 1 156 ? -5.394 -6.552 1.875 1.00 98.31 156 ALA A O 1
ATOM 1230 N N . LYS A 1 157 ? -4.152 -8.425 2.102 1.00 98.69 157 LYS A N 1
ATOM 1231 C CA . LYS A 1 157 ? -5.193 -9.245 2.745 1.00 98.69 157 LYS A CA 1
ATOM 1232 C C . LYS A 1 157 ? -5.646 -8.606 4.052 1.00 98.69 157 LYS A C 1
ATOM 1234 O O . LYS A 1 157 ? -6.843 -8.409 4.230 1.00 98.69 157 LYS A O 1
ATOM 1239 N N . GLY A 1 158 ? -4.710 -8.191 4.907 1.00 98.38 158 GLY A N 1
ATOM 1240 C CA . GLY A 1 158 ? -5.021 -7.575 6.194 1.00 98.38 158 GLY A CA 1
ATOM 1241 C C . GLY A 1 158 ? -5.809 -6.272 6.068 1.00 98.38 158 GLY A C 1
ATOM 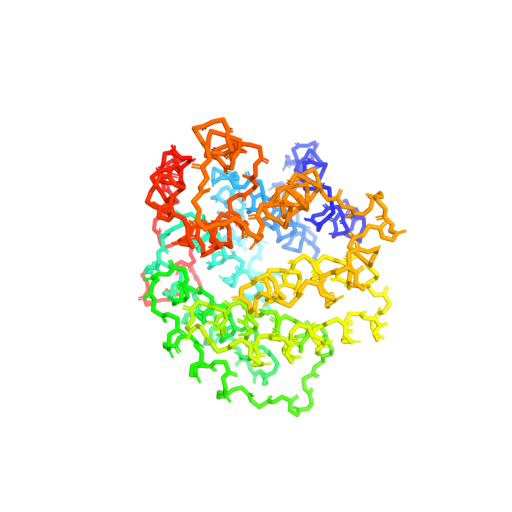1242 O O . GLY A 1 158 ? -6.881 -6.137 6.658 1.00 98.38 158 GLY A O 1
ATOM 1243 N N . ASN A 1 159 ? -5.341 -5.344 5.227 1.00 97.81 159 ASN A N 1
ATOM 1244 C CA . ASN A 1 159 ? -6.023 -4.061 5.009 1.00 97.81 159 ASN A CA 1
ATOM 1245 C C . ASN A 1 159 ? -7.417 -4.254 4.404 1.00 97.81 159 ASN A C 1
ATOM 1247 O O . ASN A 1 159 ? -8.365 -3.562 4.771 1.00 97.81 159 ASN A O 1
ATOM 1251 N N . THR A 1 160 ? -7.554 -5.202 3.477 1.00 97.88 160 THR A N 1
ATOM 1252 C CA . THR A 1 160 ? -8.840 -5.482 2.832 1.00 97.88 160 THR A CA 1
ATOM 1253 C C . THR A 1 160 ? -9.803 -6.172 3.802 1.00 97.88 160 THR A C 1
ATOM 1255 O O . THR A 1 160 ? -10.969 -5.789 3.859 1.00 97.88 160 THR A O 1
ATOM 1258 N N . ALA A 1 161 ? -9.315 -7.113 4.621 1.00 98.19 161 ALA A N 1
ATOM 1259 C CA . ALA A 1 161 ? -10.076 -7.772 5.683 1.00 98.19 161 ALA A CA 1
ATOM 1260 C C . ALA A 1 161 ? -10.597 -6.775 6.730 1.00 98.19 161 ALA A C 1
ATOM 1262 O O . ALA A 1 161 ? -11.759 -6.869 7.129 1.00 98.19 161 ALA A O 1
ATOM 1263 N N . LEU A 1 162 ? -9.784 -5.783 7.125 1.00 96.31 162 LEU A N 1
ATOM 1264 C CA . LEU A 1 162 ? -10.217 -4.708 8.025 1.00 96.31 162 LEU A CA 1
ATOM 1265 C C . LEU A 1 162 ? -11.429 -3.950 7.476 1.00 96.31 162 LEU A C 1
ATOM 1267 O O . LEU A 1 162 ? -12.392 -3.734 8.211 1.00 96.31 162 LEU A O 1
ATOM 1271 N N . GLN A 1 163 ? -11.412 -3.572 6.194 1.00 93.44 163 GLN A N 1
ATOM 1272 C CA . GLN A 1 163 ? -12.516 -2.816 5.592 1.00 93.44 163 GLN A CA 1
ATOM 1273 C C . GLN A 1 163 ? -13.831 -3.607 5.549 1.00 93.44 163 GLN A C 1
ATOM 1275 O O . GLN A 1 163 ? -14.904 -3.026 5.699 1.00 93.44 163 GLN A O 1
ATOM 1280 N N . ILE A 1 164 ? -13.761 -4.932 5.394 1.00 95.88 164 ILE A N 1
ATOM 1281 C CA . ILE A 1 164 ? -14.931 -5.827 5.465 1.00 95.88 164 ILE A CA 1
ATOM 1282 C C . ILE A 1 164 ? -15.189 -6.371 6.877 1.00 95.88 164 ILE A C 1
ATOM 1284 O O . ILE A 1 164 ? -15.991 -7.287 7.040 1.00 95.88 164 ILE A O 1
ATOM 1288 N N . LYS A 1 165 ? -14.540 -5.801 7.904 1.00 95.31 165 LYS A N 1
ATOM 1289 C CA . LYS A 1 165 ? -14.708 -6.134 9.331 1.00 95.31 165 LYS A CA 1
ATOM 1290 C C . LYS A 1 165 ? -14.391 -7.595 9.694 1.00 95.31 165 LYS A C 1
ATOM 1292 O O . LYS A 1 165 ? -14.852 -8.092 10.719 1.00 95.31 165 LYS A O 1
ATOM 1297 N N . ARG A 1 166 ? -13.569 -8.281 8.892 1.00 97.38 166 ARG A N 1
ATOM 1298 C CA . ARG A 1 166 ? -13.043 -9.629 9.176 1.00 97.38 166 ARG A CA 1
ATOM 1299 C C . ARG A 1 166 ? -11.773 -9.509 10.021 1.00 97.38 166 ARG A C 1
ATOM 1301 O O . ARG A 1 166 ? -10.657 -9.684 9.536 1.00 97.38 166 ARG A O 1
ATOM 1308 N N . TYR A 1 167 ? -11.938 -9.113 11.281 1.00 96.81 167 TYR A N 1
ATOM 1309 C CA . TYR A 1 167 ? -10.817 -8.685 12.125 1.00 96.81 167 TYR A CA 1
ATOM 1310 C C . TYR A 1 167 ? -9.817 -9.799 12.455 1.00 96.81 167 TYR A C 1
ATOM 1312 O O . TYR A 1 167 ? -8.620 -9.524 12.505 1.00 96.81 167 TYR A O 1
ATOM 1320 N N . ASP A 1 168 ? -10.267 -11.042 12.631 1.00 96.75 168 ASP A N 1
ATOM 1321 C CA . ASP A 1 168 ? -9.363 -12.163 12.927 1.00 96.75 168 ASP A CA 1
ATOM 1322 C C . ASP A 1 168 ? -8.439 -12.472 11.746 1.00 96.75 168 ASP A C 1
ATOM 1324 O O . ASP A 1 168 ? -7.234 -12.662 11.915 1.00 96.75 168 ASP A O 1
ATOM 1328 N N . GLU A 1 169 ? -8.974 -12.409 10.529 1.00 98.19 169 GLU A N 1
ATOM 1329 C CA . GLU A 1 169 ? -8.186 -12.552 9.305 1.00 98.19 169 GLU A CA 1
ATOM 1330 C C . GLU A 1 169 ? -7.235 -11.380 9.102 1.00 98.19 169 GLU A C 1
ATOM 1332 O O . GLU A 1 169 ? -6.095 -11.585 8.687 1.00 98.19 169 GLU A O 1
ATOM 1337 N N . ALA A 1 170 ? -7.654 -10.163 9.460 1.00 98.38 170 ALA A N 1
ATOM 1338 C CA . ALA A 1 170 ? -6.760 -9.014 9.449 1.00 98.38 170 ALA A CA 1
ATOM 1339 C C . ALA A 1 170 ? -5.571 -9.208 10.403 1.00 98.38 170 ALA A C 1
ATOM 1341 O O . ALA A 1 170 ? -4.420 -9.054 9.992 1.00 98.38 170 ALA A O 1
ATOM 1342 N N . LYS A 1 171 ? -5.835 -9.610 11.655 1.00 98.19 171 LYS A N 1
ATOM 1343 C CA . LYS A 1 171 ? -4.797 -9.912 12.657 1.00 98.19 171 LYS A CA 1
ATOM 1344 C C . LYS A 1 171 ? -3.853 -11.012 12.164 1.00 98.19 171 LYS A C 1
ATOM 1346 O O . LYS A 1 171 ? -2.633 -10.850 12.243 1.00 98.19 171 LYS A O 1
ATOM 1351 N N . TYR A 1 172 ? -4.403 -12.103 11.624 1.00 98.19 172 TYR A N 1
ATOM 1352 C CA . TYR A 1 172 ? -3.622 -13.200 11.053 1.00 98.19 172 TYR A CA 1
ATOM 1353 C C . TYR A 1 172 ? -2.707 -12.711 9.925 1.00 98.19 172 TYR A C 1
ATOM 1355 O O . TYR A 1 172 ? -1.500 -12.961 9.956 1.00 98.19 172 TYR A O 1
ATOM 1363 N N . ALA A 1 173 ? -3.263 -11.973 8.964 1.00 98.75 173 ALA A N 1
ATOM 1364 C CA . ALA A 1 173 ? -2.530 -11.503 7.803 1.00 98.75 173 ALA A CA 1
ATOM 1365 C C . ALA A 1 173 ? -1.408 -10.529 8.198 1.00 98.75 173 ALA A C 1
ATOM 1367 O O . ALA A 1 173 ? -0.273 -10.698 7.766 1.00 98.75 173 ALA A O 1
ATOM 1368 N N . TYR A 1 174 ? -1.644 -9.570 9.096 1.00 98.69 174 TYR A N 1
ATOM 1369 C CA . TYR A 1 174 ? -0.568 -8.671 9.532 1.00 98.69 174 TYR A CA 1
ATOM 1370 C C . TYR A 1 174 ? 0.568 -9.385 10.264 1.00 98.69 174 TYR A C 1
ATOM 1372 O O . TYR A 1 174 ? 1.736 -9.054 10.049 1.00 98.69 174 TYR A O 1
ATOM 1380 N N . ARG A 1 175 ? 0.252 -10.399 11.078 1.00 98.50 175 ARG A N 1
ATOM 1381 C CA . ARG A 1 175 ? 1.276 -11.242 11.706 1.00 98.50 175 ARG A CA 1
ATOM 1382 C C . ARG A 1 175 ? 2.115 -11.962 10.648 1.00 98.50 175 ARG A C 1
ATOM 1384 O O . ARG A 1 175 ? 3.340 -11.890 10.712 1.00 98.50 175 ARG A O 1
ATOM 1391 N N . LYS A 1 176 ? 1.475 -12.590 9.654 1.00 98.62 176 LYS A N 1
ATOM 1392 C CA . LYS A 1 176 ? 2.168 -13.239 8.530 1.00 98.62 176 LYS A CA 1
ATOM 1393 C C . LYS A 1 176 ? 3.051 -12.257 7.759 1.00 98.62 176 LYS A C 1
ATOM 1395 O O . LYS A 1 176 ? 4.220 -12.548 7.530 1.00 98.62 176 LYS A O 1
ATOM 1400 N N . ALA A 1 177 ? 2.536 -11.075 7.421 1.00 98.69 177 ALA A N 1
ATOM 1401 C CA . ALA A 1 177 ? 3.314 -10.039 6.744 1.00 98.69 177 ALA A CA 1
ATOM 1402 C C . ALA A 1 177 ? 4.591 -9.685 7.519 1.00 98.69 177 ALA A C 1
ATOM 1404 O O . ALA A 1 177 ? 5.682 -9.672 6.949 1.00 98.69 177 ALA A O 1
ATOM 1405 N N . ARG A 1 178 ? 4.469 -9.465 8.835 1.00 98.06 178 ARG A N 1
ATOM 1406 C CA . ARG A 1 178 ? 5.612 -9.182 9.711 1.00 98.06 178 ARG A CA 1
ATOM 1407 C C . ARG A 1 178 ? 6.625 -10.326 9.740 1.00 98.06 178 ARG A C 1
ATOM 1409 O O . ARG A 1 178 ? 7.819 -10.059 9.672 1.00 98.06 178 ARG A O 1
ATOM 1416 N N . GLU A 1 179 ? 6.172 -11.577 9.819 1.00 98.38 179 GLU A N 1
ATOM 1417 C CA . GLU A 1 179 ? 7.048 -12.760 9.766 1.00 98.38 179 GLU A CA 1
ATOM 1418 C C . GLU A 1 179 ? 7.871 -12.802 8.474 1.00 98.38 179 GLU A C 1
ATOM 1420 O O . GLU A 1 179 ? 9.080 -13.015 8.533 1.00 98.38 179 GLU A O 1
ATOM 1425 N N . HIS A 1 180 ? 7.249 -12.542 7.320 1.00 98.38 180 HIS A N 1
ATOM 1426 C CA . HIS A 1 180 ? 7.962 -12.507 6.042 1.00 98.38 180 HIS A CA 1
ATOM 1427 C C . HIS A 1 180 ? 8.975 -11.358 5.971 1.00 98.38 180 HIS A C 1
ATOM 1429 O O . HIS A 1 180 ? 10.090 -11.575 5.497 1.00 98.38 180 HIS A O 1
ATOM 1435 N N . TYR A 1 181 ? 8.645 -10.164 6.481 1.00 97.31 181 TYR A N 1
ATOM 1436 C CA . TYR A 1 181 ? 9.612 -9.062 6.568 1.00 97.31 181 TYR A CA 1
ATOM 1437 C C . TYR A 1 181 ? 10.812 -9.412 7.458 1.00 97.31 181 TYR A C 1
ATOM 1439 O O . TYR A 1 181 ? 11.954 -9.228 7.041 1.00 97.31 181 TYR A O 1
ATOM 1447 N N . LEU A 1 182 ? 10.578 -10.000 8.635 1.00 96.38 182 LEU A N 1
ATOM 1448 C CA . LEU A 1 182 ? 11.654 -10.439 9.532 1.00 96.38 182 LEU A CA 1
ATOM 1449 C C . LEU A 1 182 ? 12.515 -11.545 8.908 1.00 96.38 182 LEU A C 1
ATOM 1451 O O . LEU A 1 182 ? 13.737 -11.514 9.035 1.00 96.38 182 LEU A O 1
ATOM 1455 N N . ALA A 1 183 ? 11.911 -12.484 8.173 1.00 97.44 183 ALA A N 1
ATOM 1456 C CA . ALA A 1 183 ? 12.647 -13.520 7.445 1.00 97.44 183 ALA A CA 1
ATOM 1457 C C . ALA A 1 183 ? 13.587 -12.936 6.372 1.00 97.44 183 ALA A C 1
ATOM 1459 O O . ALA A 1 183 ? 14.619 -13.527 6.062 1.00 97.44 183 ALA A O 1
ATOM 1460 N N . MET A 1 184 ? 13.254 -11.761 5.830 1.00 96.69 184 MET A N 1
ATOM 1461 C CA . MET A 1 184 ? 14.095 -11.009 4.893 1.00 96.69 184 MET A CA 1
ATOM 1462 C C . MET A 1 184 ? 15.063 -10.034 5.578 1.00 96.69 184 MET A C 1
ATOM 1464 O O . MET A 1 184 ? 15.815 -9.359 4.878 1.00 96.69 184 MET A O 1
ATOM 1468 N N . LYS A 1 185 ? 15.061 -9.951 6.918 1.00 94.94 185 LYS A N 1
ATOM 1469 C CA . LYS A 1 185 ? 15.788 -8.933 7.701 1.00 94.94 185 LYS A CA 1
ATOM 1470 C C . LYS A 1 185 ? 15.391 -7.495 7.333 1.00 94.94 185 LYS A C 1
ATOM 1472 O O . LYS A 1 185 ? 16.211 -6.582 7.359 1.00 94.94 185 LYS A O 1
ATOM 1477 N N . ASP A 1 186 ? 14.129 -7.300 6.960 1.00 91.19 186 ASP A N 1
ATOM 1478 C CA . ASP A 1 186 ? 13.546 -5.996 6.648 1.00 91.19 186 ASP A CA 1
ATOM 1479 C C . ASP A 1 186 ? 12.848 -5.423 7.889 1.00 91.19 186 ASP A C 1
ATOM 1481 O O . ASP A 1 186 ? 11.618 -5.402 8.000 1.00 91.19 186 ASP A O 1
ATOM 1485 N N . ASP A 1 187 ? 13.654 -4.980 8.857 1.00 89.50 187 ASP A N 1
ATOM 1486 C CA . ASP A 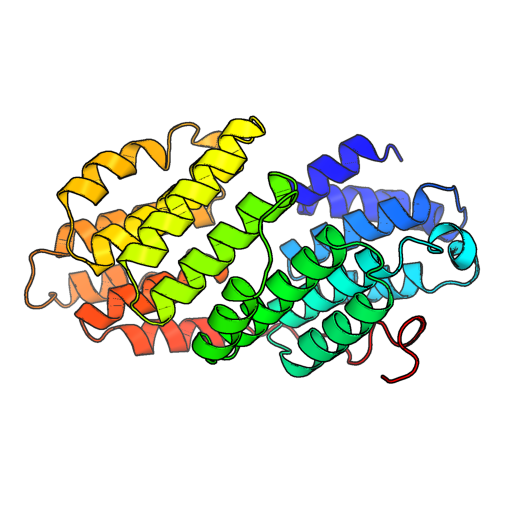1 187 ? 13.162 -4.467 10.143 1.00 89.50 187 ASP A CA 1
ATOM 1487 C C . ASP A 1 187 ? 12.267 -3.233 9.968 1.00 89.50 187 ASP A C 1
ATOM 1489 O O . ASP A 1 187 ? 11.295 -3.046 10.704 1.00 89.50 187 ASP A O 1
ATOM 1493 N N . ARG A 1 188 ? 12.539 -2.422 8.935 1.00 88.06 188 ARG A N 1
ATOM 1494 C CA . ARG A 1 188 ? 11.738 -1.242 8.600 1.00 88.06 188 ARG A CA 1
ATOM 1495 C C . ARG A 1 188 ? 10.299 -1.625 8.284 1.00 88.06 188 ARG A C 1
ATOM 1497 O O . ARG A 1 188 ? 9.379 -1.075 8.888 1.00 88.06 188 ARG A O 1
ATOM 1504 N N . ASN A 1 189 ? 10.084 -2.547 7.346 1.00 91.38 189 ASN A N 1
ATOM 1505 C CA . ASN A 1 189 ? 8.727 -2.944 6.977 1.00 91.38 189 ASN A CA 1
ATOM 1506 C C . ASN A 1 189 ? 8.076 -3.863 8.023 1.00 91.38 189 ASN A C 1
ATOM 1508 O O . ASN A 1 189 ? 6.863 -3.784 8.233 1.00 91.38 189 ASN A O 1
ATOM 1512 N N . ALA A 1 190 ? 8.869 -4.657 8.753 1.00 94.62 190 ALA A N 1
ATOM 1513 C CA . ALA A 1 190 ? 8.383 -5.410 9.907 1.00 94.62 190 ALA A CA 1
ATOM 1514 C C . ALA A 1 190 ? 7.813 -4.488 11.000 1.00 94.62 190 ALA A C 1
ATOM 1516 O O . ALA A 1 190 ? 6.795 -4.819 11.609 1.00 94.62 190 ALA A O 1
ATOM 1517 N N . GLN A 1 191 ? 8.430 -3.326 11.232 1.00 93.81 191 GLN A N 1
ATOM 1518 C CA . GLN A 1 191 ? 7.908 -2.285 12.119 1.00 93.81 191 GLN A CA 1
ATOM 1519 C C . GLN A 1 191 ? 6.714 -1.544 11.501 1.00 93.81 191 GLN A C 1
ATOM 1521 O O . GLN A 1 191 ? 5.717 -1.303 12.183 1.00 93.81 191 GLN A O 1
ATOM 1526 N N . ALA A 1 192 ? 6.776 -1.211 10.208 1.00 91.44 192 ALA A N 1
ATOM 1527 C CA . ALA A 1 192 ? 5.748 -0.423 9.524 1.00 91.44 192 ALA A CA 1
ATOM 1528 C C . ALA A 1 192 ? 4.372 -1.109 9.447 1.00 91.44 192 ALA A C 1
ATOM 1530 O O . ALA A 1 192 ? 3.363 -0.426 9.281 1.00 91.44 192 ALA A O 1
ATOM 1531 N N . VAL A 1 193 ? 4.301 -2.438 9.591 1.00 95.88 193 VAL A N 1
ATOM 1532 C CA . VAL A 1 193 ? 3.021 -3.168 9.640 1.00 95.88 193 VAL A CA 1
ATOM 1533 C C . VAL A 1 193 ? 2.371 -3.164 11.032 1.00 95.88 193 VAL A C 1
ATOM 1535 O O . VAL A 1 193 ? 1.164 -3.378 11.146 1.00 95.88 193 VAL A O 1
ATOM 1538 N N . VAL A 1 194 ? 3.127 -2.875 12.099 1.00 97.56 194 VAL A N 1
ATOM 1539 C CA . VAL A 1 194 ? 2.617 -2.905 13.482 1.00 97.56 194 VAL A CA 1
ATOM 1540 C C . VAL A 1 194 ? 1.475 -1.904 13.713 1.00 97.56 194 VAL A C 1
ATOM 1542 O O . VAL A 1 194 ? 0.485 -2.305 14.324 1.00 97.56 194 VAL A O 1
ATOM 1545 N N . PRO A 1 195 ? 1.502 -0.656 13.200 1.00 97.25 195 PRO A N 1
ATOM 1546 C CA . PRO A 1 195 ? 0.354 0.247 13.300 1.00 97.25 195 PRO A CA 1
ATOM 1547 C C . PRO A 1 195 ? -0.950 -0.341 12.741 1.00 97.25 195 PRO A C 1
ATOM 1549 O O . PRO A 1 195 ? -2.012 -0.112 13.310 1.00 97.25 195 PRO A O 1
ATOM 1552 N N . ASN A 1 196 ? -0.895 -1.174 11.698 1.00 97.69 196 ASN A N 1
ATOM 1553 C CA . ASN A 1 196 ? -2.092 -1.842 11.181 1.00 97.69 196 ASN A CA 1
ATOM 1554 C C . ASN A 1 196 ? -2.597 -2.932 12.147 1.00 97.69 196 ASN A C 1
ATOM 1556 O O . ASN A 1 196 ? -3.804 -3.121 12.306 1.00 97.69 196 ASN A O 1
ATOM 1560 N N . MET A 1 197 ? -1.686 -3.610 12.852 1.00 98.50 197 MET A N 1
ATOM 1561 C CA . MET A 1 197 ? -2.040 -4.536 13.936 1.00 98.50 197 MET A CA 1
ATOM 1562 C C . MET A 1 197 ? -2.692 -3.794 15.112 1.00 98.50 197 MET A C 1
ATOM 1564 O O . MET A 1 197 ? -3.680 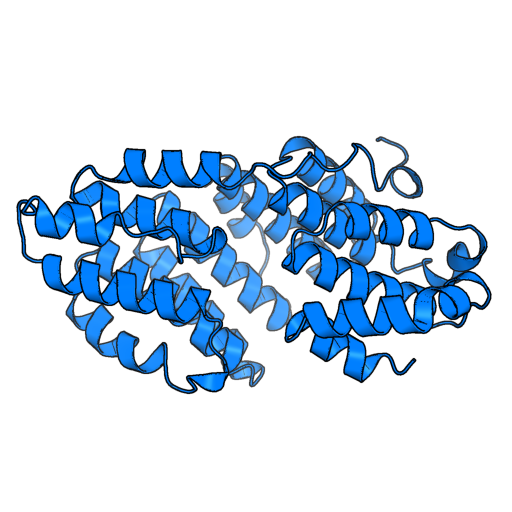-4.277 15.664 1.00 98.50 197 MET A O 1
ATOM 1568 N N . LEU A 1 198 ? -2.191 -2.601 15.455 1.00 98.56 198 LEU A N 1
ATOM 1569 C CA . LEU A 1 198 ? -2.794 -1.724 16.464 1.00 98.56 198 LEU A CA 1
ATOM 1570 C C . LEU A 1 198 ? -4.214 -1.299 16.070 1.00 98.56 198 LEU A C 1
ATOM 1572 O O . LEU A 1 198 ? -5.115 -1.337 16.907 1.00 98.56 198 LEU A O 1
ATOM 1576 N N . VAL A 1 199 ? -4.445 -0.964 14.794 1.00 98.31 199 VAL A N 1
ATOM 1577 C CA . VAL A 1 199 ? -5.793 -0.685 14.269 1.00 98.31 199 VAL A CA 1
ATOM 1578 C C . VAL A 1 199 ? -6.711 -1.888 14.465 1.00 98.31 199 VAL A C 1
ATOM 1580 O O . VAL A 1 199 ? -7.826 -1.719 14.952 1.00 98.31 199 VAL A O 1
ATOM 1583 N N . ALA A 1 200 ? -6.254 -3.098 14.129 1.00 98.12 200 ALA A N 1
ATOM 1584 C CA . ALA A 1 200 ? -7.048 -4.313 14.309 1.00 98.12 200 ALA A CA 1
ATOM 1585 C C . ALA A 1 200 ? -7.392 -4.567 15.788 1.00 98.12 200 ALA A C 1
ATOM 1587 O O . ALA A 1 200 ? -8.530 -4.920 16.098 1.00 98.12 200 ALA A O 1
ATOM 1588 N N . ALA A 1 201 ? -6.441 -4.342 16.701 1.00 98.12 201 ALA A N 1
ATOM 1589 C CA . ALA A 1 201 ? -6.662 -4.446 18.143 1.00 98.12 201 ALA A CA 1
ATOM 1590 C C . ALA A 1 201 ? -7.704 -3.426 18.630 1.00 98.12 201 ALA A C 1
ATOM 1592 O O . ALA A 1 201 ? -8.684 -3.799 19.281 1.00 98.12 201 ALA A O 1
ATOM 1593 N N . LEU A 1 202 ? -7.560 -2.153 18.241 1.00 97.94 202 LEU A N 1
ATOM 1594 C CA . LEU A 1 202 ? -8.523 -1.107 18.583 1.00 97.94 202 LEU A CA 1
ATOM 1595 C C . LEU A 1 202 ? -9.900 -1.393 18.000 1.00 97.94 202 LEU A C 1
ATOM 1597 O O . LEU A 1 202 ? -10.881 -1.235 18.720 1.00 97.94 202 LEU A O 1
ATOM 1601 N N . ALA A 1 203 ? -9.998 -1.853 16.752 1.00 96.25 203 ALA A N 1
ATOM 1602 C CA . ALA A 1 203 ? -11.269 -2.165 16.101 1.00 96.25 203 ALA A CA 1
ATOM 1603 C C . ALA A 1 203 ? -12.059 -3.249 16.855 1.00 96.25 203 ALA A C 1
ATOM 1605 O O . ALA A 1 203 ? -13.281 -3.148 16.953 1.00 96.25 203 ALA A O 1
ATOM 1606 N N . THR A 1 204 ? -11.365 -4.217 17.465 1.00 95.44 204 THR A N 1
ATOM 1607 C CA . THR A 1 204 ? -11.964 -5.252 18.328 1.00 95.44 204 THR A CA 1
ATOM 1608 C C . THR A 1 204 ? -12.024 -4.879 19.814 1.00 95.44 204 THR A C 1
ATOM 1610 O O . THR A 1 204 ? -12.395 -5.714 20.629 1.00 95.44 204 THR A O 1
ATOM 1613 N N . ASN A 1 205 ? -11.656 -3.646 20.182 1.00 94.94 205 ASN A N 1
ATOM 1614 C CA . ASN A 1 205 ? -11.540 -3.173 21.569 1.00 94.94 205 ASN A CA 1
ATOM 1615 C C . ASN A 1 205 ? -10.615 -4.034 22.459 1.00 94.94 205 ASN A C 1
ATOM 1617 O O . ASN A 1 205 ? -10.821 -4.162 23.664 1.00 94.94 205 ASN A O 1
ATOM 1621 N N . ASP A 1 206 ? -9.583 -4.618 21.854 1.00 96.94 206 ASP A N 1
ATOM 1622 C CA . ASP A 1 206 ? -8.583 -5.459 22.506 1.00 96.94 206 ASP A CA 1
ATOM 1623 C C . ASP A 1 206 ? -7.407 -4.586 22.971 1.00 96.94 206 ASP A C 1
ATOM 1625 O O . ASP A 1 206 ? -6.372 -4.466 22.312 1.00 96.94 206 ASP A O 1
ATOM 1629 N N . LEU A 1 207 ? -7.615 -3.882 24.087 1.00 96.81 207 LEU A N 1
ATOM 1630 C CA . LEU A 1 207 ? -6.639 -2.920 24.612 1.00 96.81 207 LEU A CA 1
ATOM 1631 C C . LEU A 1 207 ? -5.372 -3.609 25.133 1.00 96.81 207 LEU A C 1
ATOM 1633 O O . LEU A 1 207 ? -4.288 -3.040 25.048 1.00 96.81 207 LEU A O 1
ATOM 1637 N N . THR A 1 208 ? -5.489 -4.851 25.606 1.00 97.50 208 THR A N 1
ATOM 1638 C CA . THR A 1 208 ? -4.336 -5.652 26.025 1.00 97.50 208 THR A CA 1
ATOM 1639 C C . THR A 1 208 ? -3.429 -5.963 24.839 1.00 97.50 208 THR A C 1
ATOM 1641 O O . THR A 1 208 ? -2.222 -5.738 24.932 1.00 97.50 208 THR A O 1
ATOM 1644 N N . ALA A 1 209 ? -3.984 -6.410 23.706 1.00 97.38 209 ALA A N 1
ATOM 1645 C CA . ALA A 1 209 ? -3.187 -6.617 22.500 1.00 97.38 209 ALA A CA 1
ATOM 1646 C C . ALA A 1 209 ? -2.575 -5.307 21.988 1.00 97.38 209 ALA A C 1
ATOM 1648 O O . ALA A 1 209 ? -1.419 -5.303 21.566 1.00 97.38 209 ALA A O 1
ATOM 1649 N N . TYR A 1 210 ? -3.312 -4.189 22.056 1.00 98.31 210 TYR A N 1
ATOM 1650 C CA . TYR A 1 210 ? -2.765 -2.877 21.700 1.00 98.31 210 TYR A CA 1
ATOM 1651 C C . TYR A 1 210 ? -1.507 -2.560 22.514 1.00 98.31 210 TYR A C 1
ATOM 1653 O O . TYR A 1 210 ? -0.466 -2.243 21.942 1.00 98.31 210 TYR A O 1
ATOM 1661 N N . ASP A 1 211 ? -1.582 -2.693 23.837 1.00 97.81 211 ASP A N 1
ATOM 1662 C CA . ASP A 1 211 ? -0.485 -2.343 24.741 1.00 97.81 211 ASP A CA 1
ATOM 1663 C C . ASP A 1 211 ? 0.745 -3.232 24.540 1.00 97.81 211 ASP A C 1
ATOM 1665 O O . ASP A 1 211 ? 1.873 -2.748 24.605 1.00 97.81 211 ASP A O 1
ATOM 1669 N N . GLN A 1 212 ? 0.541 -4.513 24.229 1.00 97.88 212 GLN A N 1
ATOM 1670 C CA . GLN A 1 212 ? 1.626 -5.445 23.908 1.00 97.88 212 GLN A CA 1
ATOM 1671 C C . GLN A 1 212 ? 2.305 -5.120 22.571 1.00 97.88 212 GLN A C 1
ATOM 1673 O O . GLN A 1 212 ? 3.521 -5.251 22.436 1.00 97.88 212 GLN A O 1
ATOM 1678 N N . LEU A 1 213 ? 1.528 -4.701 21.571 1.00 97.94 213 LEU A N 1
ATOM 1679 C CA . LEU A 1 213 ? 2.026 -4.388 20.232 1.00 97.94 213 LEU A CA 1
ATOM 1680 C C . LEU A 1 213 ? 2.668 -3.000 20.152 1.00 97.94 213 LEU A C 1
ATOM 1682 O O . LEU A 1 213 ? 3.564 -2.788 19.337 1.00 97.94 213 LEU A O 1
ATOM 1686 N N . ARG A 1 214 ? 2.223 -2.043 20.970 1.00 97.56 214 ARG A N 1
ATOM 1687 C CA . ARG A 1 214 ? 2.596 -0.631 20.839 1.00 97.56 214 ARG A CA 1
ATOM 1688 C C . ARG A 1 214 ? 4.108 -0.362 20.920 1.00 97.56 214 ARG A C 1
ATOM 1690 O O . ARG A 1 214 ? 4.577 0.439 20.113 1.00 97.56 214 ARG A O 1
ATOM 1697 N N . PRO A 1 215 ? 4.905 -1.011 21.790 1.00 96.06 215 PRO A N 1
ATOM 1698 C CA . PRO A 1 215 ? 6.360 -0.848 21.772 1.00 96.06 215 PRO A CA 1
ATOM 1699 C C . PRO A 1 215 ? 6.998 -1.302 20.451 1.00 96.06 215 PRO A C 1
ATOM 1701 O O . PRO A 1 215 ? 7.975 -0.708 20.001 1.00 96.06 215 PRO A O 1
ATOM 1704 N N . LEU A 1 216 ? 6.414 -2.313 19.790 1.00 94.56 216 LEU A N 1
ATOM 1705 C CA . LEU A 1 216 ? 6.927 -2.854 18.530 1.00 94.56 216 LEU A CA 1
ATOM 1706 C C . LEU A 1 216 ? 6.790 -1.871 17.359 1.00 94.56 216 LEU A C 1
ATOM 1708 O O . LEU A 1 216 ? 7.507 -2.010 16.372 1.00 94.56 216 LEU A O 1
ATOM 1712 N N . SER A 1 217 ? 5.887 -0.885 17.446 1.00 94.12 217 SER A N 1
ATOM 1713 C CA . SER A 1 217 ? 5.684 0.099 16.376 1.00 94.12 217 SER A CA 1
ATOM 1714 C C . SER A 1 217 ? 6.753 1.193 16.347 1.00 94.12 217 SER A C 1
ATOM 1716 O O . SER A 1 217 ? 6.772 1.979 15.406 1.00 94.12 217 SER A O 1
ATOM 1718 N N . THR A 1 218 ? 7.614 1.268 17.367 1.00 93.25 218 THR A N 1
ATOM 1719 C CA . THR A 1 218 ? 8.647 2.304 17.542 1.00 93.25 218 THR A CA 1
ATOM 1720 C C . THR A 1 218 ? 9.978 1.711 18.035 1.00 93.25 218 THR A C 1
ATOM 1722 O O . THR A 1 218 ? 10.681 2.363 18.799 1.00 93.25 218 THR A O 1
ATOM 1725 N N . LEU A 1 219 ? 10.318 0.473 17.650 1.00 88.75 219 LEU A N 1
ATOM 1726 C CA . LEU A 1 219 ? 11.585 -0.181 18.034 1.00 88.75 219 LEU A CA 1
ATOM 1727 C C . LEU A 1 219 ? 12.813 0.552 17.491 1.00 88.75 219 LEU A C 1
ATOM 1729 O O . LEU A 1 219 ? 13.822 0.655 18.179 1.00 88.75 219 LEU A O 1
ATOM 1733 N N . VAL A 1 220 ? 12.709 1.050 16.262 1.00 87.44 220 VAL A N 1
ATOM 1734 C CA . VAL A 1 220 ? 13.731 1.833 15.569 1.00 87.44 220 VAL A CA 1
ATOM 1735 C C . VAL A 1 220 ? 13.059 3.114 15.063 1.00 87.44 220 VAL A C 1
ATOM 1737 O O . VAL A 1 220 ? 12.542 3.140 13.936 1.00 87.44 220 VAL A O 1
ATOM 1740 N N . PRO A 1 221 ? 12.944 4.155 15.911 1.00 84.06 221 PRO A N 1
ATOM 1741 C CA . PRO A 1 221 ? 12.243 5.396 15.575 1.00 84.06 221 PRO A CA 1
ATOM 1742 C C . PRO A 1 221 ? 12.769 6.070 14.302 1.00 84.06 221 PRO A C 1
ATOM 1744 O O . PRO A 1 221 ? 12.002 6.667 13.553 1.00 84.06 221 PRO A O 1
ATOM 1747 N N . GLU A 1 222 ? 14.054 5.902 13.995 1.00 82.50 222 GLU A N 1
ATOM 1748 C CA . GLU A 1 222 ? 14.728 6.483 12.830 1.00 82.50 222 GLU A CA 1
ATOM 1749 C C . GLU A 1 222 ? 14.196 5.929 11.497 1.00 82.50 222 GLU A C 1
ATOM 1751 O O . GLU A 1 222 ? 14.362 6.549 10.447 1.00 82.50 222 GLU A O 1
ATOM 1756 N N . LEU A 1 223 ? 13.544 4.759 11.516 1.00 78.38 223 LEU A N 1
ATOM 1757 C CA . LEU A 1 223 ? 12.979 4.117 10.325 1.00 78.38 223 LEU A CA 1
ATOM 1758 C C . LEU A 1 223 ? 11.531 4.539 10.032 1.00 78.38 223 LEU A C 1
ATOM 1760 O O . LEU A 1 223 ? 10.990 4.200 8.968 1.00 78.38 223 LEU A O 1
ATOM 1764 N N . LEU A 1 224 ? 10.892 5.266 10.952 1.00 80.38 224 LEU A N 1
ATOM 1765 C CA . LEU A 1 224 ? 9.523 5.748 10.806 1.00 80.38 224 LEU A CA 1
ATOM 1766 C C . LEU A 1 224 ? 9.483 7.055 10.017 1.00 80.38 224 LEU A C 1
ATOM 1768 O O . LEU A 1 224 ? 10.142 8.035 10.344 1.00 80.38 224 LEU A O 1
ATOM 1772 N N . SER A 1 225 ? 8.614 7.101 9.009 1.00 79.31 225 SER A N 1
ATOM 1773 C CA . SER A 1 225 ? 8.233 8.373 8.387 1.00 79.31 225 SER A CA 1
ATOM 1774 C C . SER A 1 225 ? 7.490 9.270 9.383 1.00 79.31 225 SER A C 1
ATOM 1776 O O . SER A 1 225 ? 6.761 8.752 10.233 1.00 79.31 225 SER A O 1
ATOM 1778 N N . ASP A 1 226 ? 7.543 10.587 9.191 1.00 82.44 226 ASP A N 1
ATOM 1779 C CA . ASP A 1 226 ? 6.752 11.555 9.968 1.00 82.44 226 ASP A CA 1
ATOM 1780 C C . ASP A 1 226 ? 5.260 11.201 9.984 1.00 82.44 226 ASP A C 1
ATOM 1782 O O . ASP A 1 226 ? 4.618 11.201 11.030 1.00 82.44 226 ASP A O 1
ATOM 1786 N N . HIS A 1 227 ? 4.691 10.809 8.839 1.00 84.75 227 HIS A N 1
ATOM 1787 C CA . HIS A 1 227 ? 3.291 10.376 8.773 1.00 84.75 227 HIS A CA 1
ATOM 1788 C C . HIS A 1 227 ? 3.008 9.130 9.622 1.00 84.75 227 HIS A C 1
ATOM 1790 O O . HIS A 1 227 ? 1.931 9.025 10.202 1.00 84.75 227 HIS A O 1
ATOM 1796 N N . GLY A 1 228 ? 3.966 8.204 9.704 1.00 88.06 228 GLY A N 1
ATOM 1797 C CA . GLY A 1 228 ? 3.876 7.020 10.558 1.00 88.06 228 GLY A CA 1
ATOM 1798 C C . GLY A 1 228 ? 3.876 7.391 12.040 1.00 88.06 228 GLY A C 1
ATOM 1799 O O . GLY A 1 228 ? 3.027 6.908 12.784 1.00 88.06 228 GLY A O 1
ATOM 1800 N N . HIS A 1 229 ? 4.755 8.311 12.452 1.00 90.94 229 HIS A N 1
ATOM 1801 C CA . HIS A 1 229 ? 4.769 8.847 13.816 1.00 90.94 229 HIS A CA 1
ATOM 1802 C C . HIS A 1 229 ? 3.438 9.511 14.185 1.00 90.94 229 HIS A C 1
ATOM 1804 O O . HIS A 1 229 ? 2.834 9.152 15.197 1.00 90.94 229 HIS A O 1
ATOM 1810 N N . HIS A 1 230 ? 2.944 10.424 13.345 1.00 93.44 230 HIS A N 1
ATOM 1811 C CA . HIS A 1 230 ? 1.668 11.101 13.581 1.00 93.44 230 HIS A CA 1
ATOM 1812 C C . HIS A 1 230 ? 0.492 10.121 13.638 1.00 93.44 230 HIS A C 1
ATOM 1814 O O . HIS A 1 230 ? -0.403 10.272 14.468 1.00 93.44 230 HIS A O 1
ATOM 1820 N N . PHE A 1 231 ? 0.493 9.091 12.788 1.00 96.00 231 PHE A N 1
ATOM 1821 C CA . PHE A 1 231 ? -0.548 8.070 12.811 1.00 96.00 231 PHE A CA 1
ATOM 1822 C C . PHE A 1 231 ? -0.528 7.258 14.112 1.00 96.00 231 PHE A C 1
ATOM 1824 O O . PHE A 1 231 ? -1.572 7.073 14.730 1.00 96.00 231 PHE A O 1
ATOM 1831 N N . ILE A 1 232 ? 0.648 6.837 14.581 1.00 96.94 232 ILE A N 1
ATOM 1832 C CA . ILE A 1 232 ? 0.790 6.118 15.855 1.00 96.94 232 ILE A CA 1
ATOM 1833 C C . ILE A 1 232 ? 0.327 6.987 17.037 1.00 96.94 232 ILE A C 1
ATOM 1835 O O . ILE A 1 232 ? -0.413 6.510 17.894 1.00 96.94 232 ILE A O 1
ATOM 1839 N N . GLN A 1 233 ? 0.688 8.273 17.065 1.00 96.56 233 GLN A N 1
ATOM 1840 C CA . GLN A 1 233 ? 0.213 9.215 18.090 1.00 96.56 233 GLN A CA 1
ATOM 1841 C C . GLN A 1 233 ? -1.314 9.379 18.067 1.00 96.56 233 GLN A C 1
ATOM 1843 O O . GLN A 1 233 ? -1.961 9.478 19.116 1.00 96.56 233 GLN A O 1
ATOM 1848 N N . TRP A 1 234 ? -1.908 9.393 16.872 1.00 97.62 234 TRP A N 1
ATOM 1849 C CA . TRP A 1 234 ? -3.357 9.415 16.720 1.00 97.62 234 TRP A CA 1
ATOM 1850 C C . TRP A 1 234 ? -3.996 8.134 17.281 1.00 97.62 234 TRP A C 1
ATOM 1852 O O . TRP A 1 234 ? -4.985 8.222 18.010 1.00 97.62 234 TRP A O 1
ATOM 1862 N N . LEU A 1 235 ? -3.402 6.959 17.035 1.00 98.44 235 LEU A N 1
ATOM 1863 C CA . LEU A 1 235 ? -3.858 5.690 17.618 1.00 98.44 235 LEU A CA 1
ATOM 1864 C C . LEU A 1 235 ? -3.765 5.699 19.151 1.00 98.44 235 LEU A C 1
ATOM 1866 O O . LEU A 1 235 ? -4.713 5.275 19.809 1.00 98.44 235 LEU A O 1
ATOM 1870 N N . ASP A 1 236 ? -2.690 6.249 19.725 1.00 98.31 236 ASP A N 1
ATOM 1871 C CA . ASP A 1 236 ? -2.530 6.386 21.181 1.00 98.31 236 ASP A CA 1
ATOM 1872 C C . ASP A 1 236 ? -3.621 7.292 21.778 1.00 98.31 236 ASP A C 1
ATOM 1874 O O . ASP A 1 236 ? -4.215 6.985 22.817 1.00 98.31 236 ASP A O 1
ATOM 1878 N N . THR A 1 237 ? -3.953 8.374 21.070 1.00 97.94 237 THR A N 1
ATOM 1879 C CA . THR A 1 237 ? -5.050 9.278 21.436 1.00 97.94 237 THR A CA 1
ATOM 1880 C C . THR A 1 237 ? -6.394 8.548 21.390 1.00 97.94 237 THR A C 1
ATOM 1882 O O . THR A 1 237 ? -7.138 8.564 22.371 1.00 97.94 237 THR A O 1
ATOM 1885 N N . PHE A 1 238 ? -6.692 7.838 20.299 1.00 98.00 238 PHE A N 1
ATOM 1886 C CA . PHE A 1 238 ? -7.918 7.047 20.164 1.00 98.00 238 PHE A CA 1
ATOM 1887 C C . PHE A 1 238 ? -8.032 5.957 21.244 1.00 98.00 238 PHE A C 1
ATOM 1889 O O . PHE A 1 238 ? -9.090 5.785 21.860 1.00 98.00 238 PHE A O 1
ATOM 1896 N N . ARG A 1 239 ? -6.934 5.241 21.518 1.00 97.75 239 ARG A N 1
ATOM 1897 C CA . ARG A 1 239 ? -6.831 4.244 22.591 1.00 97.75 239 ARG A CA 1
ATOM 1898 C C . ARG A 1 239 ? -7.200 4.862 23.938 1.00 97.75 239 ARG A C 1
ATOM 1900 O O . ARG A 1 239 ? -8.017 4.289 24.654 1.00 97.75 239 ARG A O 1
ATOM 1907 N N . SER A 1 240 ? -6.680 6.051 24.259 1.00 97.25 240 SER A N 1
ATOM 1908 C CA . SER A 1 240 ? -6.974 6.742 25.526 1.00 97.25 240 SER A CA 1
ATOM 1909 C C . SER A 1 240 ? -8.462 7.067 25.726 1.00 97.25 240 SER A C 1
ATOM 1911 O O . SER A 1 240 ? -8.926 7.166 26.860 1.00 97.25 240 SER A O 1
ATOM 1913 N N . TYR A 1 241 ? -9.232 7.172 24.638 1.00 96.56 241 TYR A N 1
ATOM 1914 C CA . TYR A 1 241 ? -10.670 7.433 24.683 1.00 96.56 241 TYR A CA 1
ATOM 1915 C C . TYR A 1 241 ? -11.522 6.167 24.560 1.00 96.56 241 TYR A C 1
ATOM 1917 O O . TYR A 1 241 ? -12.739 6.255 24.662 1.00 96.56 241 TYR A O 1
ATOM 1925 N N . SER A 1 242 ? -10.925 4.988 24.353 1.00 90.62 242 SER A N 1
ATOM 1926 C CA . SER A 1 242 ? -11.652 3.761 23.980 1.00 90.62 242 SER A CA 1
ATOM 1927 C C . SER A 1 242 ? -12.622 3.229 25.044 1.00 90.62 242 SER A C 1
ATOM 1929 O O . SER A 1 242 ? -13.499 2.439 24.708 1.00 90.62 242 SER A O 1
ATOM 1931 N N . SER A 1 243 ? -12.519 3.678 26.299 1.00 89.38 243 SER A N 1
ATOM 1932 C CA . SER A 1 243 ? -13.487 3.373 27.364 1.00 89.38 243 SER A CA 1
ATOM 1933 C C . SER A 1 243 ? -14.715 4.297 27.375 1.00 89.38 243 SER A C 1
ATOM 1935 O O . SER A 1 243 ? -15.701 4.008 28.058 1.00 89.38 243 SER A O 1
ATOM 1937 N N . ALA A 1 244 ? -14.682 5.413 26.641 1.00 90.94 244 ALA A N 1
ATOM 1938 C CA . ALA A 1 244 ? -15.750 6.400 26.637 1.00 90.94 244 ALA A CA 1
ATOM 1939 C C . ALA A 1 244 ? -16.943 5.932 25.791 1.00 90.94 244 ALA A C 1
ATOM 1941 O O . ALA A 1 244 ? -16.796 5.515 24.645 1.00 90.94 244 ALA A O 1
ATOM 1942 N N . LYS A 1 245 ? -18.163 6.074 26.325 1.00 89.94 245 LYS A N 1
ATOM 1943 C CA . LYS A 1 245 ? -19.398 5.844 25.547 1.00 89.94 245 LYS A CA 1
ATOM 1944 C C . LYS A 1 245 ? -19.685 6.976 24.556 1.00 89.94 245 LYS A C 1
ATOM 1946 O O . LYS A 1 245 ? -20.293 6.745 23.517 1.00 89.94 245 LYS A O 1
ATOM 1951 N N . LYS A 1 246 ? -19.294 8.204 24.907 1.00 94.19 246 LYS A N 1
ATOM 1952 C CA . LYS A 1 246 ? -19.401 9.418 24.091 1.00 94.19 246 LYS A CA 1
ATOM 1953 C C . LYS A 1 246 ? -18.181 10.291 24.352 1.00 94.19 246 LYS A C 1
ATOM 1955 O O . LYS A 1 246 ? -17.710 10.347 25.485 1.00 94.19 246 LYS A O 1
ATOM 1960 N N . LEU A 1 247 ? -17.715 10.975 23.316 1.00 96.88 247 LEU A N 1
ATOM 1961 C CA . LEU A 1 247 ? -16.601 11.911 23.411 1.00 96.88 247 LEU A CA 1
ATOM 1962 C C . LEU A 1 247 ? -17.089 13.313 23.778 1.00 96.88 247 LEU A C 1
ATOM 1964 O O . LEU A 1 247 ? -18.130 13.757 23.285 1.00 96.88 247 LEU A O 1
ATOM 1968 N N . THR A 1 248 ? -16.309 14.030 24.585 1.00 97.25 248 THR A N 1
ATOM 1969 C CA . THR A 1 248 ? -16.479 15.478 24.768 1.00 97.25 248 THR A CA 1
ATOM 1970 C C . THR A 1 248 ? -16.142 16.220 23.474 1.00 97.25 248 THR A C 1
ATOM 1972 O O . THR A 1 248 ? -15.439 15.687 22.615 1.00 97.25 248 THR A O 1
ATOM 1975 N N . GLN A 1 249 ? -16.592 17.469 23.337 1.00 96.06 249 GLN A N 1
ATOM 1976 C CA . GLN A 1 249 ? -16.256 18.290 22.170 1.00 96.06 249 GLN A CA 1
ATOM 1977 C C . GLN A 1 249 ? -14.734 18.393 21.959 1.00 96.06 249 GLN A C 1
ATOM 1979 O O . GLN A 1 249 ? -14.252 18.142 20.860 1.00 96.06 249 GLN A O 1
ATOM 1984 N N . ALA A 1 250 ? -13.966 18.635 23.027 1.00 96.62 250 ALA A N 1
ATOM 1985 C CA . ALA A 1 250 ? -12.506 18.703 22.956 1.00 96.62 250 ALA A CA 1
ATOM 1986 C C . ALA A 1 250 ? -11.865 17.383 22.477 1.00 96.62 250 ALA A C 1
ATOM 1988 O O . ALA A 1 250 ? -10.898 17.398 21.718 1.00 96.62 250 ALA A O 1
ATOM 1989 N N . GLN A 1 251 ? -12.405 16.229 22.886 1.00 97.06 251 GLN A N 1
ATOM 1990 C CA . GLN A 1 251 ? -11.927 14.921 22.417 1.00 97.06 251 GLN A CA 1
ATOM 1991 C C . GLN A 1 251 ? -12.259 14.686 20.938 1.00 97.06 251 GLN A C 1
ATOM 1993 O O . GLN A 1 251 ? -11.432 14.138 20.209 1.00 97.06 251 GLN A O 1
ATOM 1998 N N . GLN A 1 252 ? -13.445 15.108 20.488 1.00 95.88 252 GLN A N 1
ATOM 1999 C CA . GLN A 1 252 ? -13.832 15.032 19.077 1.00 95.88 252 GLN A CA 1
ATOM 2000 C C . GLN A 1 252 ? -12.914 15.904 18.219 1.00 95.88 252 GLN A C 1
ATOM 2002 O O . GLN A 1 252 ? -12.318 15.408 17.266 1.00 95.88 252 GLN A O 1
ATOM 2007 N N . GLU A 1 253 ? -12.721 17.168 18.606 1.00 94.19 253 GLU A N 1
ATOM 2008 C CA . GLU A 1 253 ? -11.801 18.093 17.937 1.00 94.19 253 GLU A CA 1
ATOM 2009 C C . GLU A 1 253 ? -10.387 17.511 17.863 1.00 94.19 253 GLU A C 1
ATOM 2011 O O . GLU A 1 253 ? -9.754 17.562 16.809 1.00 94.19 253 GLU A O 1
ATOM 2016 N N . LYS A 1 254 ? -9.911 16.877 18.944 1.00 95.06 254 LYS A N 1
ATOM 2017 C CA . LYS A 1 254 ? -8.593 16.241 18.965 1.00 95.06 254 LYS A CA 1
ATOM 2018 C C . LYS A 1 254 ? -8.473 15.085 17.971 1.00 95.06 254 LYS A C 1
ATOM 2020 O O . LYS A 1 254 ? -7.465 15.005 17.275 1.00 95.06 254 LYS A O 1
ATOM 2025 N N . LEU A 1 255 ? -9.476 14.208 17.875 1.00 94.44 255 LEU A N 1
ATOM 2026 C CA . LEU A 1 255 ? -9.460 13.104 16.906 1.00 94.44 255 LEU A CA 1
ATOM 2027 C C . LEU A 1 255 ? -9.597 13.575 15.452 1.00 94.44 255 LEU A C 1
ATOM 2029 O O . LEU A 1 255 ? -9.160 12.861 14.549 1.00 94.44 255 LEU A O 1
ATOM 2033 N N . LEU A 1 256 ? -10.168 14.760 15.223 1.00 92.75 256 LEU A N 1
ATOM 2034 C CA . LEU A 1 256 ? -10.328 15.350 13.892 1.00 92.75 256 LEU A CA 1
ATOM 2035 C C . LEU A 1 256 ? -9.079 16.094 13.383 1.00 92.75 256 LEU A C 1
ATOM 2037 O O . LEU A 1 256 ? -9.023 16.405 12.188 1.00 92.75 256 LEU A O 1
ATOM 2041 N N . GLN A 1 257 ? -8.060 16.307 14.230 1.00 90.94 257 GLN A N 1
ATOM 2042 C CA . GLN A 1 257 ? -6.740 16.847 13.852 1.00 90.94 257 GLN A CA 1
ATOM 2043 C C . GLN A 1 257 ? -5.942 15.831 13.014 1.00 90.94 257 GLN A C 1
ATOM 2045 O O . GLN A 1 257 ? -5.036 15.148 13.491 1.00 90.94 257 GLN A O 1
ATOM 2050 N N . THR A 1 258 ? -6.325 15.690 11.746 1.00 89.25 258 THR A N 1
ATOM 2051 C CA . THR A 1 258 ? -5.837 14.669 10.799 1.00 89.25 258 THR A CA 1
ATOM 2052 C C . THR A 1 258 ? -5.020 15.271 9.647 1.00 89.25 258 THR A C 1
ATOM 2054 O O . THR A 1 258 ? -4.641 14.581 8.698 1.00 89.25 258 THR A O 1
ATOM 2057 N N . GLU A 1 259 ? -4.711 16.568 9.709 1.00 85.88 259 GLU A N 1
ATOM 2058 C CA . GLU A 1 259 ? -4.002 17.321 8.669 1.00 85.88 259 GLU A CA 1
ATOM 2059 C C . GLU A 1 259 ? -2.590 16.777 8.430 1.00 85.88 259 GLU A C 1
ATOM 2061 O O . GLU A 1 259 ? -2.163 16.666 7.282 1.00 85.88 259 GLU A O 1
ATOM 2066 N N . VAL A 1 260 ? -1.907 16.357 9.495 1.00 86.50 260 VAL A N 1
ATOM 2067 C CA . VAL A 1 260 ? -0.542 15.800 9.457 1.00 86.50 260 VAL A CA 1
ATOM 2068 C C . VAL A 1 260 ? -0.499 14.299 9.142 1.00 86.50 260 VAL A C 1
ATOM 2070 O O . VAL A 1 260 ? 0.561 13.743 8.835 1.00 86.50 260 VAL A O 1
ATOM 2073 N N . ILE A 1 261 ? -1.655 13.627 9.176 1.00 87.88 261 ILE A N 1
ATOM 2074 C CA . ILE A 1 261 ? -1.760 12.199 8.875 1.00 87.88 261 ILE A CA 1
ATOM 2075 C C . ILE A 1 261 ? -1.684 11.999 7.359 1.00 87.88 261 ILE A C 1
ATOM 2077 O O . ILE A 1 261 ? -2.374 12.665 6.574 1.00 87.88 261 ILE A O 1
ATOM 2081 N N . GLY A 1 262 ? -0.810 11.077 6.952 1.00 83.25 262 GLY A N 1
ATOM 2082 C CA . GLY A 1 262 ? -0.613 10.722 5.551 1.00 83.25 262 GLY A CA 1
ATOM 2083 C C . GLY A 1 262 ? -1.878 10.099 4.937 1.00 83.25 262 GLY A C 1
ATOM 2084 O O . GLY A 1 262 ? -2.572 9.356 5.633 1.00 83.25 262 GLY A O 1
ATOM 2085 N N . PRO A 1 263 ? -2.174 10.341 3.643 1.00 80.94 263 PRO A N 1
ATOM 2086 C CA . PRO A 1 263 ? -3.385 9.833 2.988 1.00 80.94 263 PRO A CA 1
ATOM 2087 C C . PRO A 1 263 ? -3.582 8.318 3.109 1.00 80.94 263 PRO A C 1
ATOM 2089 O O . PRO A 1 263 ? -4.700 7.866 3.341 1.00 80.94 263 PRO A O 1
ATOM 2092 N N . ASP A 1 264 ? -2.489 7.551 3.036 1.00 81.06 264 ASP A N 1
ATOM 2093 C CA . ASP A 1 264 ? -2.503 6.084 3.113 1.00 81.06 264 ASP A CA 1
ATOM 2094 C C . ASP A 1 264 ? -3.006 5.556 4.484 1.00 81.06 264 ASP A C 1
ATOM 2096 O O . ASP A 1 264 ? -3.372 4.389 4.587 1.00 81.06 264 ASP A O 1
ATOM 2100 N N . TYR A 1 265 ? -3.069 6.398 5.527 1.00 90.56 265 TYR A N 1
ATOM 2101 C CA . TYR A 1 265 ? -3.577 6.028 6.857 1.00 90.56 265 TYR A CA 1
ATOM 2102 C C . TYR A 1 265 ? -5.017 6.483 7.127 1.00 90.56 265 TYR A C 1
ATOM 2104 O O . TYR A 1 265 ? -5.647 6.013 8.078 1.00 90.56 265 TYR A O 1
ATOM 2112 N N 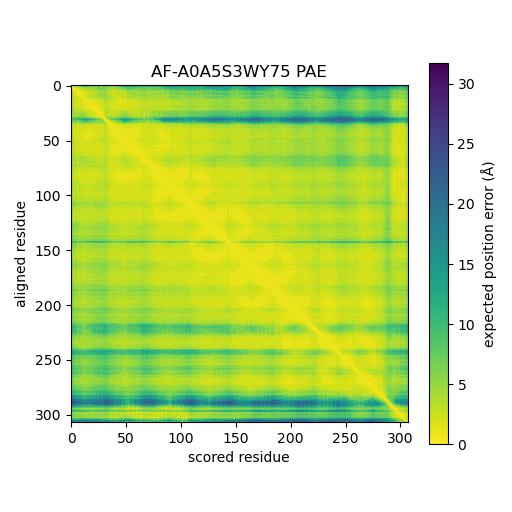. LEU A 1 266 ? -5.555 7.404 6.319 1.00 89.69 266 LEU A N 1
ATOM 2113 C CA . LEU A 1 266 ? -6.850 8.035 6.598 1.00 89.69 266 LEU A CA 1
ATOM 2114 C C . LEU A 1 266 ? -8.020 7.043 6.515 1.00 89.69 266 LEU A C 1
ATOM 2116 O O . LEU A 1 266 ? -9.019 7.236 7.206 1.00 89.69 266 LEU A O 1
ATOM 2120 N N . GLU A 1 267 ? -7.881 5.947 5.759 1.00 90.31 267 GLU A N 1
ATOM 2121 C CA . GLU A 1 267 ? -8.870 4.859 5.756 1.00 90.31 267 GLU A CA 1
ATOM 2122 C C . GLU A 1 267 ? -9.019 4.203 7.141 1.00 90.31 267 GLU A C 1
ATOM 2124 O O . GLU A 1 267 ? -10.137 3.941 7.590 1.00 90.31 267 GLU A O 1
ATOM 2129 N N . PHE A 1 268 ? -7.915 4.007 7.869 1.00 95.12 268 PHE A N 1
ATOM 2130 C CA . PHE A 1 268 ? -7.928 3.422 9.213 1.00 95.12 268 PHE A CA 1
ATOM 2131 C C . PHE A 1 268 ? -8.457 4.399 10.260 1.00 95.12 268 PHE A C 1
ATOM 2133 O O . PHE A 1 268 ? -9.210 4.008 11.153 1.00 95.12 268 PHE A O 1
ATOM 2140 N N . VAL A 1 269 ? -8.098 5.678 10.120 1.00 95.56 269 VAL A N 1
ATOM 2141 C CA . VAL A 1 269 ? -8.639 6.764 10.944 1.00 95.56 269 VAL A CA 1
ATOM 2142 C C . VAL A 1 269 ? -10.159 6.813 10.794 1.00 95.56 269 VAL A C 1
ATOM 2144 O O . VAL A 1 269 ? -10.870 6.792 11.794 1.00 95.56 269 VAL A O 1
ATOM 2147 N N . ALA A 1 270 ? -10.677 6.801 9.561 1.00 93.56 270 ALA A N 1
ATOM 2148 C CA . ALA A 1 270 ? -12.115 6.800 9.300 1.00 93.56 270 ALA A CA 1
ATOM 2149 C C . ALA A 1 270 ? -12.809 5.549 9.871 1.00 93.56 270 ALA A C 1
ATOM 2151 O O . ALA A 1 270 ? -13.868 5.669 10.493 1.00 93.56 270 ALA A O 1
ATOM 2152 N N . LEU A 1 271 ? -12.198 4.366 9.713 1.00 94.56 271 LEU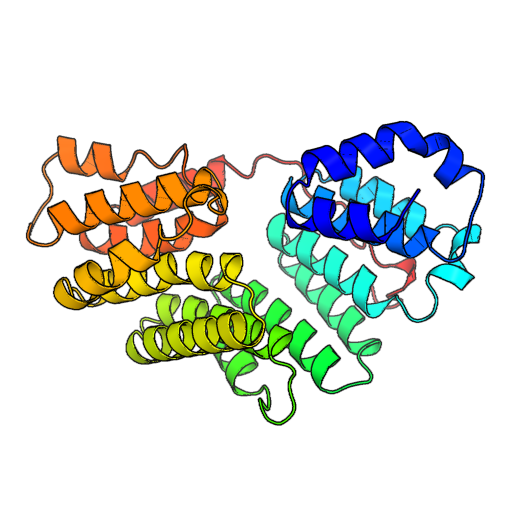 A N 1
ATOM 2153 C CA . LEU A 1 271 ? -12.706 3.109 10.271 1.00 94.56 271 LEU A CA 1
ATOM 2154 C C . LEU A 1 271 ? -12.888 3.203 11.792 1.00 94.56 271 LEU A C 1
ATOM 2156 O O . LEU A 1 271 ? -13.974 2.920 12.296 1.00 94.56 271 LEU A O 1
ATOM 2160 N N . LEU A 1 272 ? -11.854 3.617 12.524 1.00 96.25 272 LEU A N 1
ATOM 2161 C CA . LEU A 1 272 ? -11.892 3.695 13.986 1.00 96.25 272 LEU A CA 1
ATOM 2162 C C . LEU A 1 272 ? -12.805 4.828 14.478 1.00 96.25 272 LEU A C 1
ATOM 2164 O O . LEU A 1 272 ? -13.625 4.615 15.374 1.00 96.25 272 LEU A O 1
ATOM 2168 N N . SER A 1 273 ? -12.748 5.999 13.839 1.00 95.44 273 SER A N 1
ATOM 2169 C CA . SER A 1 273 ? -13.602 7.158 14.135 1.00 95.44 273 SER A CA 1
ATOM 2170 C C . SER A 1 273 ? -15.099 6.883 13.972 1.00 95.44 273 SER A C 1
ATOM 2172 O O . SER A 1 273 ? -15.915 7.549 14.614 1.00 95.44 273 SER A O 1
ATOM 2174 N N . SER A 1 274 ? -15.484 5.872 13.182 1.00 94.44 274 SER A N 1
ATOM 2175 C CA . SER A 1 274 ? -16.886 5.448 13.056 1.00 94.44 274 SER A CA 1
ATOM 2176 C C . SER A 1 274 ? -17.514 5.036 14.393 1.00 94.44 274 SER A C 1
ATOM 2178 O O . SER A 1 274 ? -18.713 5.235 14.578 1.00 94.44 274 SER A O 1
ATOM 2180 N N . ARG A 1 275 ? -16.712 4.567 15.367 1.00 94.31 275 ARG A N 1
ATOM 2181 C CA . ARG A 1 275 ? -17.164 4.263 16.740 1.00 94.31 275 ARG A CA 1
ATOM 2182 C C . ARG A 1 275 ? -17.863 5.450 17.405 1.00 94.31 275 ARG A C 1
ATOM 2184 O O . ARG A 1 275 ? -18.775 5.249 18.200 1.00 94.31 275 ARG A O 1
ATOM 2191 N N . TYR A 1 276 ? -17.431 6.665 17.080 1.00 95.31 276 TYR A N 1
ATOM 2192 C CA . TYR A 1 276 ? -17.947 7.906 17.652 1.00 95.31 276 TYR A CA 1
ATOM 2193 C C . TYR A 1 276 ? -18.724 8.752 16.636 1.00 95.31 276 TYR A C 1
ATOM 2195 O O . TYR A 1 276 ? -19.038 9.901 16.925 1.00 95.31 276 TYR A O 1
ATOM 2203 N N . GLY A 1 277 ? -19.031 8.203 15.453 1.00 94.25 277 GLY A N 1
ATOM 2204 C CA . GLY A 1 277 ? -19.758 8.913 14.396 1.00 94.25 277 GLY A CA 1
ATOM 2205 C C . GLY A 1 277 ? -18.957 10.003 13.673 1.00 94.25 277 GLY A C 1
ATOM 2206 O O . GLY A 1 277 ? -19.557 10.831 13.003 1.00 94.25 277 GLY A O 1
ATOM 2207 N N . LEU A 1 278 ? -17.623 10.004 13.782 1.00 94.12 278 LEU A N 1
ATOM 2208 C CA . LEU A 1 278 ? -16.740 11.039 13.212 1.00 94.12 278 LEU A CA 1
ATOM 2209 C C . LEU A 1 278 ? -16.169 10.668 11.827 1.00 94.12 278 LEU A C 1
ATOM 2211 O O . LEU A 1 278 ? -15.275 11.328 11.304 1.00 94.12 278 LEU A O 1
ATOM 2215 N N . ASN A 1 279 ? -16.612 9.560 11.230 1.00 92.06 279 ASN A N 1
ATOM 2216 C CA . ASN A 1 279 ? -16.011 9.025 10.005 1.00 92.06 279 ASN A CA 1
ATOM 2217 C C . ASN A 1 279 ? -16.251 9.905 8.769 1.00 92.06 279 ASN A C 1
ATOM 2219 O O . ASN A 1 279 ? -15.376 9.973 7.909 1.00 92.06 279 ASN A O 1
ATOM 2223 N N . GLN A 1 280 ? -17.402 10.577 8.666 1.00 87.25 280 GLN A N 1
ATOM 2224 C CA . GLN A 1 280 ? -17.710 11.432 7.511 1.00 87.25 280 GLN A CA 1
ATOM 2225 C C . GLN A 1 280 ? -16.804 12.667 7.459 1.00 87.25 280 GLN A C 1
ATOM 2227 O O . GLN A 1 280 ? -16.291 12.996 6.391 1.00 87.25 280 GLN A O 1
ATOM 2232 N N . ASP A 1 281 ? -16.519 13.283 8.607 1.00 86.00 281 ASP A N 1
ATOM 2233 C CA . ASP A 1 281 ? -15.611 14.431 8.706 1.00 86.00 281 ASP A CA 1
ATOM 2234 C C . ASP A 1 281 ? -14.182 14.073 8.277 1.00 86.00 281 ASP A C 1
ATOM 2236 O O . ASP A 1 281 ? -13.512 14.840 7.581 1.00 86.00 281 ASP A O 1
ATOM 2240 N N . VAL A 1 282 ? -13.724 12.868 8.640 1.00 85.12 282 VAL A N 1
ATOM 2241 C CA . VAL A 1 282 ? -12.425 12.345 8.193 1.00 85.12 282 VAL A CA 1
ATOM 2242 C C . VAL A 1 282 ? -12.429 12.127 6.677 1.00 85.12 282 VAL A C 1
ATOM 2244 O O . VAL A 1 282 ? -11.497 12.557 5.999 1.00 85.12 282 VAL A O 1
ATOM 2247 N N . ILE A 1 283 ? -13.479 11.510 6.120 1.00 80.81 283 ILE A N 1
ATOM 2248 C CA . ILE A 1 283 ? -13.583 11.230 4.676 1.00 80.81 283 ILE A CA 1
ATOM 2249 C C . ILE A 1 283 ? -13.617 12.522 3.851 1.00 80.81 283 ILE A C 1
ATOM 2251 O O . ILE A 1 283 ? -12.913 12.624 2.846 1.00 80.81 283 ILE A O 1
ATOM 2255 N N . GLN A 1 284 ? -14.373 13.537 4.272 1.00 76.19 284 GLN A N 1
ATOM 2256 C CA . GLN A 1 284 ? -14.436 14.816 3.555 1.00 76.19 284 GLN A CA 1
ATOM 2257 C C . GLN A 1 284 ? -13.058 15.487 3.440 1.00 76.19 284 GLN A C 1
ATOM 2259 O O . GLN A 1 284 ? -12.726 16.063 2.401 1.00 76.19 284 GLN A O 1
ATOM 2264 N N . ARG A 1 285 ? -12.212 15.355 4.467 1.00 70.00 285 ARG A N 1
ATOM 2265 C CA . ARG A 1 285 ? -10.833 15.868 4.451 1.00 70.00 285 ARG A CA 1
ATOM 2266 C C . ARG A 1 285 ? -9.918 15.101 3.490 1.00 70.00 285 ARG A C 1
ATOM 2268 O O . ARG A 1 285 ? -9.021 15.715 2.912 1.00 70.00 285 ARG A O 1
ATOM 2275 N N . ILE A 1 286 ? -10.154 13.801 3.265 1.00 67.44 286 ILE A N 1
ATOM 2276 C CA . ILE A 1 286 ? -9.437 13.009 2.242 1.00 67.44 286 ILE A CA 1
ATOM 2277 C C . ILE A 1 286 ? -9.663 13.627 0.858 1.00 67.44 286 ILE A C 1
ATOM 2279 O O . ILE A 1 286 ? -8.706 13.891 0.131 1.00 67.44 286 ILE A O 1
ATOM 2283 N N . VAL A 1 287 ? -10.924 13.917 0.523 1.00 61.72 287 VAL A N 1
ATOM 2284 C CA . VAL A 1 287 ? -11.315 14.472 -0.784 1.00 61.72 287 VAL A CA 1
ATOM 2285 C C . VAL A 1 287 ? -10.672 15.842 -1.022 1.00 61.72 287 VAL A C 1
ATOM 2287 O O . VAL A 1 287 ? -10.174 16.118 -2.112 1.00 61.72 287 VAL A O 1
ATOM 2290 N N . GLN A 1 288 ? -10.602 16.690 0.007 1.00 59.81 288 GLN A N 1
ATOM 2291 C CA . GLN A 1 288 ? -10.020 18.032 -0.106 1.00 59.81 288 GLN A CA 1
ATOM 2292 C C . GLN A 1 288 ? -8.502 18.039 -0.354 1.00 59.81 288 GLN A C 1
ATOM 2294 O O . GLN A 1 288 ? -8.007 18.985 -0.967 1.00 59.81 288 GLN A O 1
ATOM 2299 N N . LYS A 1 289 ? -7.764 17.004 0.080 1.00 57.16 289 LYS A N 1
ATOM 2300 C CA . LYS A 1 289 ? -6.309 16.876 -0.139 1.00 57.16 289 LYS A CA 1
ATOM 2301 C C . LYS A 1 289 ? -5.939 16.453 -1.572 1.00 57.16 289 LYS A C 1
ATOM 2303 O O . LYS A 1 289 ? -4.804 16.668 -1.982 1.00 57.16 289 LYS A O 1
ATOM 2308 N N . SER A 1 290 ? -6.872 15.908 -2.355 1.00 56.94 290 SER A N 1
ATOM 2309 C CA . SER A 1 290 ? -6.617 15.336 -3.691 1.00 56.94 290 SER A CA 1
ATOM 2310 C C . SER A 1 290 ? -6.621 16.362 -4.845 1.00 56.94 290 SER A C 1
ATOM 2312 O O . SER A 1 290 ? -7.040 16.044 -5.954 1.00 56.94 290 SER A O 1
ATOM 2314 N N . ARG A 1 291 ? -6.183 17.609 -4.620 1.00 58.44 291 ARG A N 1
ATOM 2315 C CA . ARG A 1 291 ? -6.258 18.702 -5.621 1.00 58.44 291 ARG A CA 1
ATOM 2316 C C . ARG A 1 291 ? -5.172 18.679 -6.708 1.00 58.44 291 ARG A C 1
ATOM 2318 O O . ARG A 1 291 ? -5.059 19.646 -7.459 1.00 58.44 291 ARG A O 1
ATOM 2325 N N . ASN A 1 292 ? -4.373 17.619 -6.808 1.00 64.75 292 ASN A N 1
ATOM 2326 C CA . ASN A 1 292 ? -3.436 17.499 -7.921 1.00 64.75 292 ASN A CA 1
ATOM 2327 C C . ASN A 1 292 ? -4.215 17.305 -9.232 1.00 64.75 292 ASN A C 1
ATOM 2329 O O . ASN A 1 292 ? -5.207 16.570 -9.232 1.00 64.75 292 ASN A O 1
ATOM 2333 N N . PRO A 1 293 ? -3.786 17.930 -10.345 1.00 77.31 293 PRO A N 1
ATOM 2334 C CA . PRO A 1 293 ? -4.363 17.625 -11.647 1.00 77.31 293 PRO A CA 1
ATOM 2335 C C . PRO A 1 293 ? -4.223 16.119 -11.927 1.00 77.31 293 PRO A C 1
ATOM 2337 O O . PRO A 1 293 ? -3.212 15.527 -11.533 1.00 77.31 293 PRO A O 1
ATOM 2340 N N . PRO A 1 294 ? -5.222 15.483 -12.560 1.00 83.62 294 PRO A N 1
ATOM 2341 C CA . PRO A 1 294 ? -5.162 14.058 -12.864 1.00 83.62 294 PRO A CA 1
ATOM 2342 C C . PRO A 1 294 ? -3.980 13.751 -13.792 1.00 83.62 294 PRO A C 1
ATOM 2344 O O . PRO A 1 294 ? -3.576 14.596 -14.594 1.00 83.62 294 PRO A O 1
ATOM 2347 N N . LEU A 1 295 ? -3.445 12.531 -13.707 1.00 90.44 295 LEU A N 1
ATOM 2348 C CA . LEU A 1 295 ? -2.505 12.038 -14.711 1.00 90.44 295 LEU A CA 1
ATOM 2349 C C . LEU A 1 295 ? -3.227 11.947 -16.065 1.00 90.44 295 LEU A C 1
ATOM 2351 O O . LEU A 1 295 ? -4.392 11.531 -16.102 1.00 90.44 295 LEU A O 1
ATOM 2355 N N . PRO A 1 296 ? -2.553 12.276 -17.182 1.00 90.69 296 PRO A N 1
ATOM 2356 C CA . PRO A 1 296 ? -3.096 12.028 -18.514 1.00 90.69 296 PRO A CA 1
ATOM 2357 C C . PRO A 1 296 ? -3.487 10.560 -18.675 1.00 90.69 296 PRO A C 1
ATOM 2359 O O . PRO A 1 296 ? -2.830 9.692 -18.108 1.00 90.69 296 PRO A O 1
ATOM 2362 N N . GLY A 1 297 ? -4.532 10.261 -19.444 1.00 84.88 297 GLY A N 1
ATOM 2363 C CA . GLY A 1 297 ? -4.928 8.879 -19.731 1.00 84.88 297 GLY A CA 1
ATOM 2364 C C . GLY A 1 297 ? -3.910 8.137 -20.609 1.00 84.88 297 GLY A C 1
ATOM 2365 O O . GLY A 1 297 ? -3.136 8.753 -21.342 1.00 84.88 297 GLY A O 1
ATOM 2366 N N . ALA A 1 298 ? -3.943 6.803 -20.550 1.00 86.00 298 ALA A N 1
ATOM 2367 C CA . ALA A 1 298 ? -3.203 5.902 -21.443 1.00 86.00 298 ALA A CA 1
ATOM 2368 C C . ALA A 1 298 ? -1.668 6.095 -21.478 1.00 86.00 298 ALA A C 1
ATOM 2370 O O . ALA A 1 298 ? -1.029 5.935 -22.523 1.00 86.00 298 ALA A O 1
ATOM 2371 N N . LEU A 1 299 ? -1.044 6.389 -20.332 1.00 94.50 299 LEU A N 1
ATOM 2372 C CA . LEU A 1 299 ? 0.410 6.559 -20.234 1.00 94.50 299 LEU A CA 1
ATOM 2373 C C . LEU A 1 299 ? 1.199 5.331 -20.706 1.00 94.50 299 LEU A C 1
ATOM 2375 O O . LEU A 1 299 ? 2.316 5.501 -21.176 1.00 94.50 299 LEU A O 1
ATOM 2379 N N . ALA A 1 300 ? 0.651 4.113 -20.642 1.00 92.12 300 ALA A N 1
ATOM 2380 C CA . ALA A 1 300 ? 1.311 2.910 -21.163 1.00 92.12 300 ALA A CA 1
ATOM 2381 C C . ALA A 1 300 ? 0.892 2.499 -22.586 1.00 92.12 300 ALA A C 1
ATOM 2383 O O . ALA A 1 300 ? 1.274 1.412 -23.014 1.00 92.12 300 ALA A O 1
ATOM 2384 N N . LYS A 1 301 ? 0.163 3.332 -23.346 1.00 92.00 301 LYS A N 1
ATOM 2385 C CA . LYS A 1 301 ? -0.343 2.980 -24.693 1.00 92.00 301 LYS A CA 1
ATOM 2386 C C . LYS A 1 301 ? 0.717 2.409 -25.642 1.00 92.00 301 LYS A C 1
ATOM 2388 O O . LYS A 1 301 ? 0.410 1.548 -26.452 1.00 92.00 301 LYS A O 1
ATOM 2393 N N . HIS A 1 302 ? 1.972 2.847 -25.507 1.00 92.25 302 HIS A N 1
ATOM 2394 C CA . HIS A 1 302 ? 3.093 2.352 -26.309 1.00 92.25 302 HIS A CA 1
ATOM 2395 C C . HIS A 1 302 ? 3.316 0.836 -26.155 1.00 92.25 302 HIS A C 1
ATOM 2397 O O . HIS A 1 302 ? 3.674 0.170 -27.119 1.00 92.25 302 HIS A O 1
ATOM 2403 N N . TRP A 1 303 ? 3.067 0.289 -24.963 1.00 94.19 303 TRP A N 1
ATOM 2404 C CA . TRP A 1 303 ? 3.175 -1.146 -24.673 1.00 94.19 303 TRP A CA 1
ATOM 2405 C C . TRP A 1 303 ? 1.812 -1.854 -24.652 1.00 94.19 303 TRP A C 1
ATOM 2407 O O . TRP A 1 303 ? 1.738 -3.077 -24.647 1.00 94.19 303 TRP A O 1
ATOM 2417 N N . CYS A 1 304 ? 0.713 -1.101 -24.635 1.00 90.88 304 CYS A N 1
ATOM 2418 C CA . CYS A 1 304 ? -0.632 -1.621 -24.426 1.00 90.88 304 CYS A CA 1
ATOM 2419 C C . CYS A 1 304 ? -1.519 -1.304 -25.632 1.00 90.88 304 CYS A C 1
ATOM 2421 O O . CYS A 1 304 ? -2.281 -0.344 -25.605 1.00 90.88 304 CYS A O 1
ATOM 2423 N N . GLY A 1 305 ? -1.454 -2.133 -26.679 1.00 74.62 305 GLY A N 1
ATOM 2424 C CA . GLY A 1 305 ? -2.165 -1.897 -27.948 1.00 74.62 305 GLY A CA 1
ATOM 2425 C C . GLY A 1 305 ? -3.701 -1.871 -27.876 1.00 74.62 305 GLY A C 1
ATOM 2426 O O . GLY A 1 305 ? -4.347 -1.613 -28.885 1.00 74.62 305 GLY A O 1
ATOM 2427 N N . SER A 1 306 ? -4.294 -2.148 -26.712 1.00 67.50 306 SER A N 1
ATOM 2428 C CA . SER A 1 306 ? -5.742 -2.118 -26.469 1.00 67.50 306 SER A CA 1
ATOM 2429 C C . SER A 1 306 ? -6.219 -0.891 -25.671 1.00 67.50 306 SER A C 1
ATOM 2431 O O . SER A 1 306 ? -7.349 -0.915 -25.184 1.00 67.50 306 SER A O 1
ATOM 2433 N N . MET A 1 307 ? -5.355 0.108 -25.448 1.00 77.69 307 MET A N 1
ATOM 2434 C CA . MET A 1 307 ? -5.641 1.338 -24.686 1.00 77.69 307 MET A CA 1
ATOM 2435 C C . MET A 1 307 ? -5.791 2.568 -25.569 1.00 77.69 307 MET A C 1
ATOM 2437 O O . MET A 1 307 ? -5.047 2.671 -26.568 1.00 77.69 307 MET A O 1
#